Protein AF-0000000075974818 (afdb_homodimer)

Structure (mmCIF, N/CA/C/O backbone):
data_AF-0000000075974818-model_v1
#
loop_
_entity.id
_entity.type
_entity.pdbx_description
1 polymer 'ZAD domain-containing protein'
#
loop_
_atom_site.group_PDB
_atom_site.id
_atom_site.type_symbol
_atom_site.label_atom_id
_atom_site.label_alt_id
_atom_site.label_comp_id
_atom_site.label_asym_id
_atom_site.label_entity_id
_atom_site.label_seq_id
_atom_site.pdbx_PDB_ins_code
_atom_site.Cartn_x
_atom_site.Cartn_y
_atom_site.Cartn_z
_atom_site.occupancy
_atom_site.B_iso_or_equiv
_atom_site.auth_seq_id
_atom_site.auth_comp_id
_atom_site.auth_asym_id
_atom_site.auth_atom_id
_atom_site.pdbx_PDB_model_num
ATOM 1 N N . MET A 1 1 ? -12.438 36.062 12.742 1 21.72 1 MET A N 1
ATOM 2 C CA . MET A 1 1 ? -12.242 35.188 11.594 1 21.72 1 MET A CA 1
ATOM 3 C C . MET A 1 1 ? -11.234 34.094 11.914 1 21.72 1 MET A C 1
ATOM 5 O O . MET A 1 1 ? -10.094 34.375 12.281 1 21.72 1 MET A O 1
ATOM 9 N N . GLU A 1 2 ? -11.367 33.188 12.875 1 28.12 2 GLU A N 1
ATOM 10 C CA . GLU A 1 2 ? -10.367 32.219 13.328 1 28.12 2 GLU A CA 1
ATOM 11 C C . GLU A 1 2 ? -9.586 31.641 12.156 1 28.12 2 GLU A C 1
ATOM 13 O O . GLU A 1 2 ? -10.133 31.438 11.07 1 28.12 2 GLU A O 1
ATOM 18 N N . PHE A 1 3 ? -8.344 32.188 11.867 1 30.48 3 PHE A N 1
ATOM 19 C CA . PHE A 1 3 ? -7.477 31.719 10.797 1 30.48 3 PHE A CA 1
ATOM 20 C C . PHE A 1 3 ? -7.844 30.297 10.398 1 30.48 3 PHE A C 1
ATOM 22 O O . PHE A 1 3 ? -7.77 29.375 11.219 1 30.48 3 PHE A O 1
ATOM 29 N N . GLN A 1 4 ? -8.898 30.047 9.875 1 38.28 4 GLN A N 1
ATOM 30 C CA . GLN A 1 4 ? -9.203 28.734 9.312 1 38.28 4 GLN A CA 1
ATOM 31 C C . GLN A 1 4 ? -7.949 28.094 8.711 1 38.28 4 GLN A C 1
ATOM 33 O O . GLN A 1 4 ? -7.504 28.484 7.625 1 38.28 4 GLN A O 1
ATOM 38 N N . CYS A 1 5 ? -6.754 28.078 9.359 1 43.5 5 CYS A N 1
ATOM 39 C CA . CYS A 1 5 ? -5.34 27.766 9.164 1 43.5 5 CYS A CA 1
ATOM 40 C C . CYS A 1 5 ? -5.148 26.703 8.086 1 43.5 5 CYS A C 1
ATOM 42 O O . CYS A 1 5 ? -5.93 25.75 8 1 43.5 5 CYS A O 1
ATOM 44 N N . ALA A 1 6 ? -4.695 27.031 6.961 1 52.94 6 ALA A N 1
ATOM 45 C CA . ALA A 1 6 ? -4.469 26.25 5.742 1 52.94 6 ALA A CA 1
ATOM 46 C C . ALA A 1 6 ? -4.059 24.828 6.07 1 52.94 6 ALA A C 1
ATOM 48 O O . ALA A 1 6 ? -2.963 24.594 6.59 1 52.94 6 ALA A O 1
ATOM 49 N N . VAL A 1 7 ? -4.938 23.891 6.598 1 74.81 7 VAL A N 1
ATOM 50 C CA . VAL A 1 7 ? -4.77 22.516 7.074 1 74.81 7 VAL A CA 1
ATOM 51 C C . VAL A 1 7 ? -3.996 21.703 6.039 1 74.81 7 VAL A C 1
ATOM 53 O O . VAL A 1 7 ? -4.086 21.969 4.836 1 74.81 7 VAL A O 1
ATOM 56 N N . MET A 1 8 ? -2.865 21.453 6.43 1 89.69 8 MET A N 1
ATOM 57 C CA . MET A 1 8 ? -2.033 20.594 5.586 1 89.69 8 MET A CA 1
ATOM 58 C C . MET A 1 8 ? -2.488 19.141 5.664 1 89.69 8 MET A C 1
ATOM 60 O O . MET A 1 8 ? -3.117 18.734 6.645 1 89.69 8 MET A O 1
ATOM 64 N N . CYS A 1 9 ? -2.213 18.578 4.68 1 94.88 9 CYS A N 1
ATOM 65 C CA . CYS A 1 9 ? -2.531 17.156 4.594 1 94.88 9 CYS A CA 1
ATOM 66 C C . CYS A 1 9 ? -1.642 16.344 5.523 1 94.88 9 CYS A C 1
ATOM 68 O O . CYS A 1 9 ? -0.424 16.531 5.547 1 94.88 9 CYS A O 1
ATOM 70 N N . ARG A 1 10 ? -2.186 15.438 6.207 1 94.88 10 ARG A N 1
ATOM 71 C CA . ARG A 1 10 ? -1.479 14.555 7.137 1 94.88 10 ARG A CA 1
ATOM 72 C C . ARG A 1 10 ? -0.373 13.781 6.426 1 94.88 10 ARG A C 1
ATOM 74 O O . ARG A 1 10 ? 0.652 13.461 7.027 1 94.88 10 ARG A O 1
ATOM 81 N N . LEU A 1 11 ? -0.55 13.539 5.176 1 97.06 11 LEU A N 1
ATOM 82 C CA . LEU A 1 11 ? 0.318 12.586 4.496 1 97.06 11 LEU A CA 1
ATOM 83 C C . LEU A 1 11 ? 1.322 13.305 3.602 1 97.06 11 LEU A C 1
ATOM 85 O O . LEU A 1 11 ? 2.457 12.852 3.443 1 97.06 11 LEU A O 1
ATOM 89 N N . CYS A 1 12 ? 0.87 14.375 2.982 1 95.81 12 CYS A N 1
ATOM 90 C CA . CYS A 1 12 ? 1.766 14.992 2.01 1 95.81 12 CYS A CA 1
ATOM 91 C C . CYS A 1 12 ? 2.152 16.406 2.443 1 95.81 12 CYS A C 1
ATOM 93 O O . CYS A 1 12 ? 3.004 17.031 1.818 1 95.81 12 CYS A O 1
ATOM 95 N N . LEU A 1 13 ? 1.474 16.922 3.395 1 92.38 13 LEU A N 1
ATOM 96 C CA . LEU A 1 13 ? 1.749 18.219 3.971 1 92.38 13 LEU A CA 1
ATOM 97 C C . LEU A 1 13 ? 1.481 19.328 2.957 1 92.38 13 LEU A C 1
ATOM 99 O O . LEU A 1 13 ? 1.979 20.453 3.107 1 92.38 13 LEU A O 1
ATOM 103 N N . SER A 1 14 ? 0.747 19.031 1.934 1 91.38 14 SER A N 1
ATOM 104 C CA . SER A 1 14 ? 0.391 20.062 0.959 1 91.38 14 SER A CA 1
ATOM 105 C C . SER A 1 14 ? -0.881 20.797 1.368 1 91.38 14 SER A C 1
ATOM 107 O O . SER A 1 14 ? -1.695 20.266 2.125 1 91.38 14 SER A O 1
ATOM 109 N N . LYS A 1 15 ? -0.847 22 0.848 1 86.56 15 LYS A N 1
ATOM 110 C CA . LYS A 1 15 ? -2.076 22.766 0.989 1 86.56 15 LYS A CA 1
ATOM 111 C C . LYS A 1 15 ? -3.029 22.5 -0.174 1 86.56 15 LYS A C 1
ATOM 113 O O . 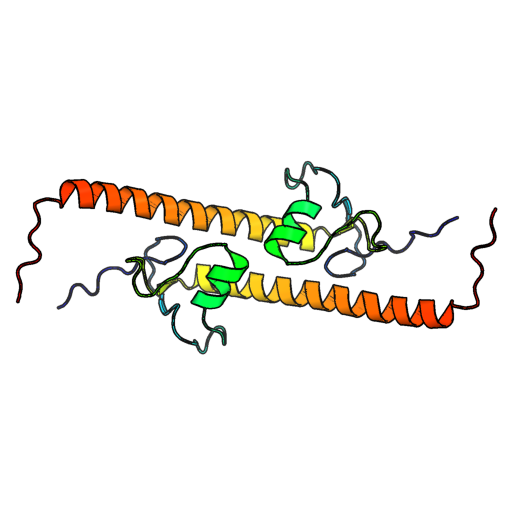LYS A 1 15 ? -2.598 22.391 -1.323 1 86.56 15 LYS A O 1
ATOM 118 N N . ASN A 1 16 ? -4.258 22.156 0.258 1 81.06 16 ASN A N 1
ATOM 119 C CA . ASN A 1 16 ? -5.246 21.844 -0.77 1 81.06 16 ASN A CA 1
ATOM 120 C C . ASN A 1 16 ? -6.598 22.469 -0.462 1 81.06 16 ASN A C 1
ATOM 122 O O . ASN A 1 16 ? -6.785 23.047 0.609 1 81.06 16 ASN A O 1
ATOM 126 N N . ASP A 1 17 ? -7.359 22.438 -1.45 1 77 17 ASP A N 1
ATOM 127 C CA . ASP A 1 17 ? -8.664 23.078 -1.313 1 77 17 ASP A CA 1
ATOM 128 C C . ASP A 1 17 ? -9.68 22.109 -0.699 1 77 17 ASP A C 1
ATOM 130 O O . ASP A 1 17 ? -10.695 22.547 -0.145 1 77 17 ASP A O 1
ATOM 134 N N . CYS A 1 18 ? -9.5 20.859 -0.899 1 84.94 18 CYS A N 1
ATOM 135 C CA . CYS A 1 18 ? -10.461 19.875 -0.415 1 84.94 18 CYS A CA 1
ATOM 136 C C . CYS A 1 18 ? -9.797 18.906 0.556 1 84.94 18 CYS A C 1
ATOM 138 O O . CYS A 1 18 ? -8.805 18.266 0.218 1 84.94 18 CYS A O 1
ATOM 140 N N . PHE A 1 19 ? -10.375 18.906 1.812 1 89.94 19 PHE A N 1
ATOM 141 C CA . PHE A 1 19 ? -9.836 18.047 2.854 1 89.94 19 PHE A CA 1
ATOM 142 C C . PHE A 1 19 ? -10.922 17.156 3.438 1 89.94 19 PHE A C 1
ATOM 144 O O . PHE A 1 19 ? -12.109 17.484 3.359 1 89.94 19 PHE A O 1
ATOM 151 N N . PHE A 1 20 ? -10.422 16.047 4.008 1 93 20 PHE A N 1
ATOM 152 C CA . PHE A 1 20 ? -11.289 15.102 4.711 1 93 20 PHE A CA 1
ATOM 153 C C . PHE A 1 20 ? -10.711 14.758 6.078 1 93 20 PHE A C 1
ATOM 155 O O . PHE A 1 20 ? -9.492 14.594 6.219 1 93 20 PHE A O 1
ATOM 162 N N . SER A 1 21 ? -11.578 14.664 7.051 1 94.38 21 SER A N 1
ATOM 163 C CA . SER A 1 21 ? -11.109 14.219 8.359 1 94.38 21 SER A CA 1
ATOM 164 C C . SER A 1 21 ? -10.578 12.789 8.297 1 94.38 21 SER A C 1
ATOM 166 O O . SER A 1 21 ? -11.18 11.93 7.656 1 94.38 21 SER A O 1
ATOM 168 N N . ILE A 1 22 ? -9.5 12.547 8.953 1 96.12 22 ILE A N 1
ATOM 169 C CA . ILE A 1 22 ? -8.938 11.203 8.922 1 96.12 22 ILE A CA 1
ATOM 170 C C . ILE A 1 22 ? -9.539 10.367 10.055 1 96.12 22 ILE A C 1
ATOM 172 O O . ILE A 1 22 ? -9.344 9.148 10.102 1 96.12 22 ILE A O 1
ATOM 176 N N . PHE A 1 23 ? -10.367 11.008 10.992 1 96.44 23 PHE A N 1
ATOM 177 C CA . PHE A 1 23 ? -10.859 10.297 12.164 1 96.44 23 PHE A CA 1
ATOM 178 C C . PHE A 1 23 ? -12.344 9.984 12.016 1 96.44 23 PHE A C 1
ATOM 180 O O . PHE A 1 23 ? -12.969 9.445 12.93 1 96.44 23 PHE A O 1
ATOM 187 N N . LEU A 1 24 ? -12.852 10.344 10.805 1 95.31 24 LEU A N 1
ATOM 188 C CA . LEU A 1 24 ? -14.258 10.086 10.547 1 95.31 24 LEU A CA 1
ATOM 189 C C . LEU A 1 24 ? -14.438 9.305 9.242 1 95.31 24 LEU A C 1
ATOM 191 O O . LEU A 1 24 ? -13.594 9.391 8.344 1 95.31 24 LEU A O 1
ATOM 195 N N . VAL A 1 25 ? -15.617 8.5 9.211 1 94.25 25 VAL A N 1
ATOM 196 C CA . VAL A 1 25 ? -16 7.848 7.961 1 94.25 25 VAL A CA 1
ATOM 197 C C . VAL A 1 25 ? -16.516 8.891 6.973 1 94.25 25 VAL A C 1
ATOM 199 O O . VAL A 1 25 ? -17.297 9.766 7.344 1 94.25 25 VAL A O 1
ATOM 202 N N . ASN A 1 26 ? -15.969 8.836 5.766 1 88 26 ASN A N 1
ATOM 203 C CA . ASN A 1 26 ? -16.453 9.711 4.699 1 88 26 ASN A CA 1
ATOM 204 C C . ASN A 1 26 ? -17.188 8.922 3.619 1 88 26 ASN A C 1
ATOM 206 O O . ASN A 1 26 ? -16.875 7.762 3.363 1 88 26 ASN A O 1
ATOM 210 N N . LYS A 1 27 ? -18.234 9.633 3.182 1 88.81 27 LYS A N 1
ATOM 211 C CA . LYS A 1 27 ? -19.062 9.023 2.145 1 88.81 27 LYS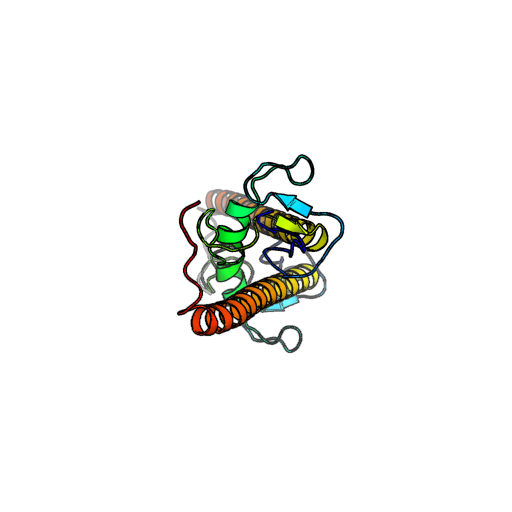 A CA 1
ATOM 212 C C . LYS A 1 27 ? -18.234 8.664 0.917 1 88.81 27 LYS A C 1
ATOM 214 O O . LYS A 1 27 ? -18.578 7.734 0.18 1 88.81 27 LYS A O 1
ATOM 219 N N . LYS A 1 28 ? -17.078 9.289 0.762 1 89.5 28 LYS A N 1
ATOM 220 C CA . LYS A 1 28 ? -16.234 9.102 -0.421 1 89.5 28 LYS A CA 1
ATOM 221 C C . LYS A 1 28 ? -15.531 7.75 -0.388 1 89.5 28 LYS A C 1
ATOM 223 O O . LYS A 1 28 ? -15.422 7.078 -1.414 1 89.5 28 LYS A O 1
ATOM 228 N N . CYS A 1 29 ? -15.031 7.25 0.795 1 93.69 29 CYS A N 1
ATOM 229 C CA . CYS A 1 29 ? -14.195 6.059 0.832 1 93.69 29 CYS A CA 1
ATOM 230 C C . CYS A 1 29 ? -14.859 4.949 1.64 1 93.69 29 CYS A C 1
ATOM 232 O O . CYS A 1 29 ? -14.555 3.77 1.449 1 93.69 29 CYS A O 1
ATOM 234 N N . GLY A 1 30 ? -15.742 5.281 2.557 1 96.31 30 GLY A N 1
ATOM 235 C CA . GLY A 1 30 ? -16.5 4.266 3.27 1 96.31 30 GLY A CA 1
ATOM 236 C C . GLY A 1 30 ? -15.734 3.646 4.422 1 96.31 30 GLY A C 1
ATOM 237 O O . GLY A 1 30 ? -16.062 2.545 4.871 1 96.31 30 GLY A O 1
ATOM 238 N N . TYR A 1 31 ? -14.586 4.227 4.789 1 97.5 31 TYR A N 1
ATOM 239 C CA . TYR A 1 31 ? -13.797 3.734 5.91 1 97.5 31 TYR A CA 1
ATOM 240 C C . TYR A 1 31 ? -13.141 4.887 6.664 1 97.5 31 TYR A C 1
ATOM 242 O O . TYR A 1 31 ? -13.266 6.047 6.266 1 97.5 31 TYR A O 1
ATOM 250 N N . ILE A 1 32 ? -12.57 4.688 7.844 1 97.62 32 ILE A N 1
ATOM 251 C CA . ILE A 1 32 ? -11.828 5.66 8.633 1 97.62 32 ILE A CA 1
ATOM 252 C C . ILE A 1 32 ? -10.375 5.695 8.172 1 97.62 32 ILE A C 1
ATOM 254 O O . ILE A 1 32 ? -9.609 4.762 8.43 1 97.62 32 ILE A O 1
ATOM 258 N N . PRO A 1 33 ? -9.953 6.738 7.562 1 97.62 33 PRO A N 1
ATOM 259 C CA . PRO A 1 33 ? -8.617 6.801 6.973 1 97.62 33 PRO A CA 1
ATOM 260 C C . PRO A 1 33 ? -7.508 6.57 7.996 1 97.62 33 PRO A C 1
ATOM 262 O O . PRO A 1 33 ? -6.492 5.945 7.684 1 97.62 33 PRO A O 1
ATOM 265 N N . ALA A 1 34 ? -7.691 7.02 9.258 1 97.62 34 ALA A N 1
ATOM 266 C CA . ALA A 1 34 ? -6.652 6.895 10.273 1 97.62 34 ALA A CA 1
ATOM 267 C C . ALA A 1 34 ? -6.246 5.434 10.469 1 97.62 34 ALA A C 1
ATOM 269 O O . ALA A 1 34 ? -5.062 5.129 10.617 1 97.62 34 ALA A O 1
ATOM 270 N N . ILE A 1 35 ? -7.199 4.555 10.398 1 97 35 ILE A N 1
ATOM 271 C CA . ILE A 1 35 ? -6.945 3.129 10.578 1 97 35 ILE A CA 1
ATOM 272 C C . ILE A 1 35 ? -6.129 2.598 9.406 1 97 35 ILE A C 1
ATOM 274 O O . ILE A 1 35 ? -5.137 1.893 9.602 1 97 35 ILE A O 1
ATOM 278 N N . VAL A 1 36 ? -6.492 3.012 8.18 1 97.38 36 VAL A N 1
ATOM 279 C CA . VAL A 1 36 ? -5.867 2.512 6.961 1 97.38 36 VAL A CA 1
ATOM 280 C C . VAL A 1 36 ? -4.461 3.096 6.828 1 97.38 36 VAL A C 1
ATOM 282 O O . VAL A 1 36 ? -3.533 2.404 6.398 1 97.38 36 VAL A O 1
ATOM 285 N N . ILE A 1 37 ? -4.27 4.281 7.215 1 98.31 37 ILE A N 1
ATOM 286 C CA . ILE A 1 37 ? -2.957 4.922 7.188 1 98.31 37 ILE A CA 1
ATOM 287 C C . ILE A 1 37 ? -1.986 4.152 8.078 1 98.31 37 ILE A C 1
ATOM 289 O O . ILE A 1 37 ? -0.874 3.824 7.656 1 98.31 37 ILE A O 1
ATOM 293 N N . SER A 1 38 ? -2.463 3.854 9.281 1 96.81 38 SER A N 1
ATOM 294 C CA . SER A 1 38 ? -1.611 3.143 10.227 1 96.81 38 SER A CA 1
ATOM 295 C C . SER A 1 38 ? -1.295 1.733 9.734 1 96.81 38 SER A C 1
ATOM 297 O O . SER A 1 38 ? -0.17 1.254 9.898 1 96.81 38 SER A O 1
ATOM 299 N N . GLU A 1 39 ? -2.189 1.085 9.117 1 95.38 39 GLU A N 1
ATOM 300 C CA . GLU A 1 39 ? -2.035 -0.298 8.672 1 95.38 39 GLU A CA 1
ATOM 301 C C . GLU A 1 39 ? -1.171 -0.384 7.422 1 95.38 39 GLU A C 1
ATOM 303 O O . GLU A 1 39 ? -0.336 -1.283 7.297 1 95.38 39 GLU A O 1
ATOM 308 N N . LEU A 1 40 ? -1.349 0.555 6.527 1 96.88 40 LEU A N 1
ATOM 309 C CA . LEU A 1 40 ? -0.746 0.402 5.211 1 96.88 40 LEU A CA 1
ATOM 310 C C . LEU A 1 40 ? 0.546 1.206 5.105 1 96.88 40 LEU A C 1
ATOM 312 O O . LEU A 1 40 ? 1.48 0.801 4.41 1 96.88 40 LEU A O 1
ATOM 316 N N . LEU A 1 41 ? 0.627 2.35 5.781 1 97.25 41 LEU A N 1
ATOM 317 C CA . LEU A 1 41 ? 1.735 3.26 5.512 1 97.25 41 LEU A CA 1
ATOM 318 C C . LEU A 1 41 ? 2.719 3.279 6.676 1 97.25 41 LEU A C 1
ATOM 320 O O . LEU A 1 41 ? 3.73 3.982 6.629 1 97.25 41 LEU A O 1
ATOM 324 N N . ALA A 1 42 ? 2.416 2.555 7.746 1 93.38 42 ALA A N 1
ATOM 325 C CA . ALA A 1 42 ? 3.264 2.533 8.938 1 93.38 42 ALA A CA 1
ATOM 326 C C . ALA A 1 42 ? 3.438 3.938 9.508 1 93.38 42 ALA A C 1
ATOM 328 O O . ALA A 1 42 ? 4.508 4.273 10.023 1 93.38 42 ALA A O 1
ATOM 329 N N . VAL A 1 43 ? 2.486 4.785 9.273 1 95.44 43 VAL A N 1
ATOM 330 C CA . VAL A 1 43 ? 2.426 6.105 9.891 1 95.44 43 VAL A CA 1
ATOM 331 C C . VAL A 1 43 ? 1.535 6.059 11.125 1 95.44 43 VAL A C 1
ATOM 333 O O . VAL A 1 43 ? 0.368 5.664 11.047 1 95.44 43 VAL A O 1
ATOM 336 N N . GLN A 1 44 ? 2.143 6.422 12.188 1 93.25 44 GLN A N 1
ATOM 337 C CA . GLN A 1 44 ? 1.354 6.438 13.414 1 93.25 44 GLN A CA 1
ATOM 338 C C . GLN A 1 44 ? 0.436 7.656 13.469 1 93.25 44 GLN A C 1
ATOM 340 O O . GLN A 1 44 ? 0.873 8.781 13.211 1 93.25 44 GLN A O 1
ATOM 345 N N . VAL A 1 45 ? -0.829 7.348 13.766 1 95.12 45 VAL A N 1
ATOM 346 C CA . VAL A 1 45 ? -1.812 8.422 13.789 1 95.12 45 VAL A CA 1
ATOM 347 C C . VAL A 1 45 ? -2.529 8.438 15.133 1 95.12 45 VAL A C 1
ATOM 349 O O . VAL A 1 45 ? -2.951 7.391 15.633 1 95.12 45 VAL A O 1
ATOM 352 N N . SER A 1 46 ? -2.5 9.57 15.727 1 94.12 46 SER A N 1
ATOM 353 C CA . SER A 1 46 ? -3.24 9.812 16.953 1 94.12 46 SER A CA 1
ATOM 354 C C . SER A 1 46 ? -3.875 11.195 16.953 1 94.12 46 SER A C 1
ATOM 356 O O . SER A 1 46 ? -3.307 12.148 16.406 1 94.12 46 SER A O 1
ATOM 358 N N . GLU A 1 47 ? -5.023 11.266 17.641 1 92.19 47 GLU A N 1
ATOM 359 C CA . GLU A 1 47 ? -5.707 12.555 17.734 1 92.19 47 GLU A CA 1
ATOM 360 C C . GLU A 1 47 ? -4.906 13.547 18.562 1 92.19 47 GLU A C 1
ATOM 362 O O . GLU A 1 47 ? -5.098 14.758 18.438 1 92.19 47 GLU A O 1
ATOM 367 N N . THR A 1 48 ? -3.967 13.055 19.312 1 91.31 48 THR A N 1
ATOM 368 C CA . THR A 1 48 ? -3.264 13.914 20.266 1 91.31 48 THR A CA 1
ATOM 369 C C . THR A 1 48 ? -1.8 14.078 19.875 1 91.31 48 THR A C 1
ATOM 371 O O . THR A 1 48 ? -0.985 14.547 20.656 1 91.31 48 THR A O 1
ATOM 374 N N . ASP A 1 49 ? -1.444 13.781 18.672 1 89.12 49 ASP A N 1
ATOM 375 C CA . ASP A 1 49 ? -0.037 13.773 18.281 1 89.12 49 ASP A CA 1
ATOM 376 C C . ASP A 1 49 ? 0.401 15.133 17.75 1 89.12 49 ASP A C 1
ATOM 378 O O . ASP A 1 49 ? 1.59 15.367 17.516 1 89.12 49 ASP A O 1
ATOM 382 N N . GLY A 1 50 ? -0.51 16.031 17.438 1 87.31 50 GLY A N 1
ATOM 383 C CA . GLY A 1 50 ? -0.161 17.359 16.984 1 87.31 50 GLY A CA 1
ATOM 384 C C . GLY A 1 50 ? -0.021 17.469 15.477 1 87.31 50 GLY A C 1
ATOM 385 O O . GLY A 1 50 ? 0.461 18.484 14.969 1 87.31 50 GLY A O 1
ATOM 386 N N . TYR A 1 51 ? -0.383 16.406 14.773 1 90.56 51 TYR A N 1
ATOM 387 C CA . TYR A 1 51 ? -0.331 16.406 13.32 1 90.56 51 TYR A CA 1
ATOM 388 C C . TYR A 1 51 ? -1.695 16.734 12.727 1 90.56 51 TYR A C 1
ATOM 390 O O . TYR A 1 51 ? -2.709 16.703 13.43 1 90.56 51 TYR A O 1
ATOM 398 N N . PRO A 1 52 ? -1.695 17.047 11.523 1 91.31 52 PRO A N 1
ATOM 399 C CA . PRO A 1 52 ? -2.979 17.391 10.906 1 91.31 52 PRO A CA 1
ATOM 400 C C . PRO A 1 52 ? -4.008 16.281 11.023 1 91.31 52 PRO A C 1
ATOM 402 O O . PRO A 1 52 ? -3.654 15.094 10.945 1 91.31 52 PRO A O 1
ATOM 405 N N . HIS A 1 53 ? -5.219 16.688 11.133 1 94.44 53 HIS A N 1
ATOM 406 C CA . HIS A 1 53 ? -6.316 15.727 11.273 1 94.44 53 HIS A CA 1
ATOM 407 C C . HIS A 1 53 ? -7.07 15.562 9.961 1 94.44 53 HIS A C 1
ATOM 409 O O . HIS A 1 53 ? -8.203 15.078 9.953 1 94.44 53 HIS A O 1
ATOM 415 N N . VAL A 1 54 ? -6.375 16.047 8.875 1 93.44 54 VAL A N 1
ATOM 416 C CA . VAL A 1 54 ? -7.07 16.031 7.59 1 93.44 54 VAL A CA 1
ATOM 417 C C . VAL A 1 54 ? -6.156 15.453 6.516 1 93.44 54 VAL A C 1
ATOM 419 O O . VAL A 1 54 ? -4.934 15.406 6.688 1 93.44 54 VAL A O 1
ATOM 422 N N . ILE A 1 55 ? -6.797 14.891 5.469 1 95.06 55 ILE A N 1
ATOM 423 C CA . ILE A 1 55 ? -6.121 14.328 4.305 1 95.06 55 ILE A CA 1
ATOM 424 C C . ILE A 1 55 ? -6.672 14.961 3.031 1 95.06 55 ILE A C 1
ATOM 426 O O . ILE A 1 55 ? -7.875 15.203 2.92 1 95.06 55 ILE A O 1
ATOM 430 N N . CYS A 1 56 ? -5.809 15.273 2.113 1 93.69 56 CYS A N 1
ATOM 431 C CA . CYS A 1 56 ? -6.246 15.875 0.858 1 93.69 56 CYS A CA 1
ATOM 432 C C . CYS A 1 56 ? -6.848 14.828 -0.066 1 93.69 56 CYS A C 1
ATOM 434 O O . CYS A 1 56 ? -6.676 13.625 0.152 1 93.69 56 CYS A O 1
ATOM 436 N N . LEU A 1 57 ? -7.559 15.273 -1.055 1 93.69 57 LEU A N 1
ATOM 437 C CA . LEU A 1 57 ? -8.266 14.375 -1.96 1 93.69 57 LEU A CA 1
ATOM 438 C C . LEU A 1 57 ? -7.285 13.477 -2.707 1 93.69 57 LEU A C 1
ATOM 440 O O . LEU A 1 57 ? -7.484 12.258 -2.783 1 93.69 57 LEU A O 1
ATOM 444 N N . PRO A 1 58 ? -6.156 13.961 -3.168 1 95.94 58 PRO A N 1
ATOM 445 C CA . PRO A 1 58 ? -5.219 13.086 -3.873 1 95.94 58 PRO A CA 1
ATOM 446 C C . PRO A 1 58 ? -4.664 11.977 -2.98 1 95.94 58 PRO A C 1
ATOM 448 O O . PRO A 1 58 ? -4.547 10.828 -3.414 1 95.94 58 PRO A O 1
ATOM 451 N N . CYS A 1 59 ? -4.387 12.289 -1.776 1 96.62 59 CYS A N 1
ATOM 452 C CA . CYS A 1 59 ? -3.861 11.281 -0.862 1 96.62 59 CYS A CA 1
ATOM 453 C C . CYS A 1 59 ? -4.945 10.281 -0.474 1 96.62 59 CYS A C 1
ATOM 455 O O . CYS A 1 59 ? -4.664 9.094 -0.309 1 96.62 59 CYS A O 1
ATOM 457 N N . LEU A 1 60 ? -6.148 10.789 -0.341 1 96.62 60 LEU A N 1
ATOM 458 C CA . LEU A 1 60 ? -7.254 9.891 -0.028 1 96.62 60 LEU A CA 1
ATOM 459 C C . LEU A 1 60 ? -7.48 8.891 -1.159 1 96.62 60 LEU A C 1
ATOM 461 O O . LEU A 1 60 ? -7.703 7.707 -0.911 1 96.62 60 LEU A O 1
ATOM 465 N N . ASP A 1 61 ? -7.371 9.367 -2.322 1 96.81 61 ASP A N 1
ATOM 466 C CA . ASP A 1 61 ? -7.559 8.5 -3.48 1 96.81 61 ASP A CA 1
ATOM 467 C C . ASP A 1 61 ? -6.473 7.43 -3.545 1 96.81 61 ASP A C 1
ATOM 469 O O . ASP A 1 61 ? -6.762 6.266 -3.818 1 96.81 61 ASP A O 1
ATOM 473 N N . LYS A 1 62 ? -5.285 7.848 -3.287 1 97.81 62 LYS A N 1
ATOM 474 C CA . LYS A 1 62 ? -4.18 6.895 -3.289 1 97.81 62 LYS A CA 1
ATOM 475 C C . LYS A 1 62 ? -4.352 5.848 -2.193 1 97.81 62 LYS A C 1
ATOM 477 O O . LYS A 1 62 ? -4.16 4.652 -2.43 1 97.81 62 LYS A O 1
ATOM 482 N N . LEU A 1 63 ? -4.766 6.305 -1.088 1 98.12 63 LEU A N 1
ATOM 483 C CA . LEU A 1 63 ? -4.984 5.414 0.047 1 98.12 63 LEU A CA 1
ATOM 484 C C . LEU A 1 63 ? -6.07 4.391 -0.267 1 98.12 63 LEU A C 1
ATOM 486 O O . LEU A 1 63 ? -5.906 3.201 0.008 1 98.12 63 LEU A O 1
ATOM 490 N N . THR A 1 64 ? -7.129 4.895 -0.895 1 97.75 64 THR A N 1
ATOM 491 C CA . THR A 1 64 ? -8.25 4.027 -1.238 1 97.75 64 THR A CA 1
ATOM 492 C C . THR A 1 64 ? -7.84 3.002 -2.291 1 97.75 64 THR A C 1
ATOM 494 O O . THR A 1 64 ? -8.211 1.83 -2.205 1 97.75 64 THR A O 1
ATOM 497 N N . ASP A 1 65 ? -7.035 3.441 -3.215 1 98.12 65 ASP A N 1
ATOM 498 C CA . ASP A 1 65 ? -6.539 2.549 -4.258 1 98.12 65 ASP A CA 1
ATOM 499 C C . ASP A 1 65 ? -5.672 1.44 -3.664 1 98.12 65 ASP A C 1
ATOM 501 O O . ASP A 1 65 ? -5.812 0.271 -4.031 1 98.12 65 ASP A O 1
ATOM 505 N N . TYR A 1 66 ? -4.871 1.769 -2.773 1 97.88 66 TYR A N 1
ATOM 506 C CA . TYR A 1 66 ? -3.951 0.804 -2.178 1 97.88 66 TYR A CA 1
ATOM 507 C C . TYR A 1 66 ? -4.699 -0.185 -1.291 1 97.88 66 TYR A C 1
ATOM 509 O O . TYR A 1 66 ? -4.418 -1.386 -1.316 1 97.88 66 TYR A O 1
ATOM 517 N N . LYS A 1 67 ? -5.625 0.339 -0.587 1 97.94 67 LYS A N 1
ATOM 518 C CA . LYS A 1 67 ? -6.469 -0.548 0.206 1 97.94 67 LYS A CA 1
ATOM 519 C C . LYS A 1 67 ? -7.168 -1.577 -0.678 1 97.94 67 LYS A C 1
ATOM 521 O O . LYS A 1 67 ? -7.18 -2.77 -0.363 1 97.94 67 LYS A O 1
ATOM 526 N N . SER A 1 68 ? -7.711 -1.11 -1.717 1 97.81 68 SER A N 1
ATOM 527 C CA . SER A 1 68 ? -8.422 -1.975 -2.654 1 97.81 68 SER A CA 1
ATOM 528 C C . SER A 1 68 ? -7.48 -3.004 -3.277 1 97.81 68 SER A C 1
ATOM 530 O O . SER A 1 68 ? -7.832 -4.18 -3.395 1 97.81 68 SER A O 1
ATOM 532 N N . PHE A 1 69 ? -6.352 -2.559 -3.637 1 98.25 69 PHE A N 1
ATOM 533 C CA . PHE A 1 69 ? -5.367 -3.447 -4.238 1 98.25 69 PHE A CA 1
ATOM 534 C C . PHE A 1 69 ? -4.965 -4.551 -3.268 1 98.25 69 PHE A C 1
ATOM 536 O O . PHE A 1 69 ? -4.91 -5.723 -3.643 1 98.25 69 PHE A O 1
ATOM 543 N N . LYS A 1 70 ? -4.699 -4.203 -2.092 1 98 70 LYS A N 1
ATOM 544 C CA . LYS A 1 70 ? -4.367 -5.188 -1.067 1 98 70 LYS A CA 1
ATOM 545 C C . LYS A 1 70 ? -5.477 -6.227 -0.925 1 98 70 LYS A C 1
ATOM 547 O O . LYS A 1 70 ? -5.207 -7.43 -0.904 1 98 70 LYS A O 1
ATOM 552 N N . GLU A 1 71 ? -6.672 -5.719 -0.869 1 97.56 71 GLU A N 1
ATOM 553 C CA . GLU A 1 71 ? -7.809 -6.617 -0.707 1 97.56 71 GLU A CA 1
ATOM 554 C C . GLU A 1 71 ? -7.941 -7.562 -1.897 1 97.56 71 GLU A C 1
ATOM 556 O O . GLU A 1 71 ? -8.258 -8.742 -1.729 1 97.56 71 GLU A O 1
ATOM 561 N N . GLN A 1 72 ? -7.66 -7.07 -3.078 1 97.69 72 GLN A N 1
ATOM 562 C CA . GLN A 1 72 ? -7.727 -7.883 -4.289 1 97.69 72 GLN A CA 1
ATOM 563 C C . GLN A 1 72 ? -6.656 -8.969 -4.281 1 97.69 72 GLN A C 1
ATOM 565 O O . GLN A 1 72 ? -6.91 -10.102 -4.691 1 97.69 72 GLN A O 1
ATOM 570 N N . CYS A 1 73 ? -5.5 -8.625 -3.844 1 97.88 73 CYS A N 1
ATOM 571 C CA . CYS A 1 73 ? -4.41 -9.594 -3.795 1 97.88 73 CYS A CA 1
ATOM 572 C C . CYS A 1 73 ? -4.703 -10.695 -2.785 1 97.88 73 CYS A C 1
ATOM 574 O O . CYS A 1 73 ? -4.453 -11.875 -3.053 1 97.88 73 CYS A O 1
ATOM 576 N N . LEU A 1 74 ? -5.27 -10.336 -1.624 1 97.25 74 LEU A N 1
ATOM 577 C CA . LEU A 1 74 ? -5.629 -11.312 -0.604 1 97.25 74 LEU A CA 1
ATOM 578 C C . LEU A 1 74 ? -6.734 -12.234 -1.104 1 97.25 74 LEU A C 1
ATOM 580 O O . LEU A 1 74 ? -6.707 -13.445 -0.839 1 97.25 74 LEU A O 1
ATOM 584 N N . ALA A 1 75 ? -7.594 -11.656 -1.842 1 96.81 75 ALA A N 1
ATOM 585 C CA . ALA A 1 75 ? -8.664 -12.453 -2.426 1 96.81 75 ALA A CA 1
ATOM 586 C C . ALA A 1 75 ? -8.117 -13.445 -3.453 1 96.81 75 ALA A C 1
ATOM 588 O O . ALA A 1 75 ? -8.539 -14.602 -3.496 1 96.81 75 ALA A O 1
ATOM 589 N N . ALA A 1 76 ? -7.203 -12.945 -4.293 1 94.94 76 ALA A N 1
ATOM 590 C CA . ALA A 1 76 ? -6.582 -13.812 -5.289 1 94.94 76 ALA A CA 1
ATOM 591 C C . ALA A 1 76 ? -5.863 -14.984 -4.629 1 94.94 76 ALA A C 1
ATOM 593 O O . ALA A 1 76 ? -5.988 -16.125 -5.074 1 94.94 76 ALA A O 1
ATOM 594 N N . ARG A 1 77 ? -5.16 -14.75 -3.586 1 93.56 77 ARG A N 1
ATOM 595 C CA . ARG A 1 77 ? -4.477 -15.797 -2.832 1 93.56 77 ARG A CA 1
ATOM 596 C C . ARG A 1 77 ? -5.473 -16.812 -2.279 1 93.56 77 ARG A C 1
ATOM 598 O O . ARG A 1 77 ? -5.238 -18.016 -2.35 1 93.56 77 ARG A O 1
ATOM 605 N N . SER A 1 78 ? -6.543 -16.297 -1.765 1 94.31 78 SER A N 1
ATOM 606 C CA . SER A 1 78 ? -7.578 -17.172 -1.225 1 94.31 78 SER A CA 1
ATOM 607 C C . SER A 1 78 ? -8.156 -18.078 -2.307 1 94.31 78 SER A C 1
ATOM 609 O O . SER A 1 78 ? -8.375 -19.266 -2.072 1 94.31 78 SER A O 1
ATOM 611 N N . ASN A 1 79 ? -8.414 -17.578 -3.473 1 91.31 79 ASN A N 1
ATOM 612 C CA . ASN A 1 79 ? -8.922 -18.344 -4.605 1 91.31 79 ASN A CA 1
ATOM 613 C C . ASN A 1 79 ? -7.93 -19.422 -5.043 1 91.31 79 ASN A C 1
ATOM 615 O O . ASN A 1 79 ? -8.328 -20.531 -5.371 1 91.31 79 ASN A O 1
ATOM 619 N N . PHE A 1 80 ? -6.738 -19.031 -5.008 1 89.31 80 PHE A N 1
ATOM 620 C CA . PHE A 1 80 ? -5.691 -19.984 -5.359 1 89.31 80 PHE A CA 1
ATOM 621 C C . PHE A 1 80 ? -5.68 -21.156 -4.379 1 89.31 80 PHE A C 1
ATOM 623 O O . PHE A 1 80 ? -5.625 -22.328 -4.793 1 89.31 80 PHE A O 1
ATOM 630 N N . ASP A 1 81 ? -5.762 -20.969 -3.139 1 89.25 81 ASP A N 1
ATOM 631 C CA . ASP A 1 81 ? -5.773 -21.984 -2.088 1 89.25 81 ASP A CA 1
ATOM 632 C C . ASP A 1 81 ? -6.977 -22.922 -2.232 1 89.25 81 ASP A C 1
ATOM 634 O O . ASP A 1 81 ? -6.859 -24.125 -2.041 1 89.25 81 ASP A O 1
ATOM 638 N N . LYS A 1 82 ? -7.984 -22.375 -2.592 1 88.81 82 LYS A N 1
ATOM 639 C CA . LYS A 1 82 ? -9.203 -23.172 -2.766 1 88.81 82 LYS A CA 1
ATOM 640 C C . LYS A 1 82 ? -9.07 -24.109 -3.951 1 88.81 82 LYS A C 1
ATOM 642 O O . LYS A 1 82 ? -9.5 -25.266 -3.877 1 88.81 82 LYS A O 1
ATOM 647 N N . SER A 1 83 ? -8.547 -23.594 -5.004 1 83.75 83 SER A N 1
ATOM 648 C CA . SER A 1 83 ? -8.391 -24.406 -6.207 1 83.75 83 SER A CA 1
ATOM 649 C C . SER A 1 83 ? -7.387 -25.531 -5.984 1 83.75 83 SER A C 1
ATOM 651 O O . SER A 1 83 ? -7.605 -26.672 -6.434 1 83.75 83 SER A O 1
ATOM 653 N N . PHE A 1 84 ? -6.371 -25.219 -5.277 1 76 84 PHE A N 1
ATOM 654 C CA . PHE A 1 84 ? -5.312 -26.188 -5.051 1 76 84 PHE A CA 1
ATOM 655 C C . PHE A 1 84 ? -5.73 -27.219 -3.998 1 76 84 PHE A C 1
ATOM 657 O O . PHE A 1 84 ? -5.43 -28.406 -4.121 1 76 84 PHE A O 1
ATOM 664 N N . ASN A 1 85 ? -6.293 -26.75 -3 1 73.12 85 ASN A N 1
ATOM 665 C CA . ASN A 1 85 ? -6.785 -27.656 -1.977 1 73.12 85 ASN A CA 1
ATOM 666 C C . ASN A 1 85 ? -7.883 -28.578 -2.52 1 73.12 85 ASN A C 1
ATOM 668 O O . ASN A 1 85 ? -7.996 -29.734 -2.105 1 73.12 85 ASN A O 1
ATOM 672 N N . SER A 1 86 ? -8.594 -28.047 -3.385 1 66.56 86 SER A N 1
ATOM 673 C CA . SER A 1 86 ? -9.609 -28.875 -4.02 1 66.56 86 SER A CA 1
ATOM 674 C C . SER A 1 86 ? -8.977 -29.938 -4.902 1 66.56 86 SER A C 1
ATOM 676 O O . SER A 1 86 ? -9.445 -31.078 -4.938 1 66.56 86 SER A O 1
ATOM 678 N N . SER A 1 87 ? -7.934 -29.516 -5.52 1 59.34 87 SER A N 1
ATOM 679 C CA . SER A 1 87 ? -7.242 -30.469 -6.383 1 59.34 87 SER A CA 1
ATOM 680 C C . SER A 1 87 ? -6.465 -31.484 -5.566 1 59.34 87 SER A C 1
ATOM 682 O O . SER A 1 87 ? -6.398 -32.656 -5.938 1 59.34 87 SER A O 1
ATOM 684 N N . SER A 1 88 ? -5.746 -30.969 -4.566 1 58.06 88 SER A N 1
ATOM 685 C CA . SER A 1 88 ? -5.027 -31.906 -3.713 1 58.06 88 SER A CA 1
ATOM 686 C C . SER A 1 88 ? -5.984 -32.906 -3.068 1 58.06 88 SER A C 1
ATOM 688 O O . SER A 1 88 ? -5.617 -34.062 -2.832 1 58.06 88 SER A O 1
ATOM 690 N N . LEU A 1 89 ? -7.133 -32.469 -2.66 1 51.72 89 LEU A N 1
ATOM 691 C CA . LEU A 1 89 ? -8.133 -33.438 -2.191 1 51.72 89 LEU A CA 1
ATOM 692 C C . LEU A 1 89 ? -8.5 -34.406 -3.293 1 51.72 89 LEU A C 1
ATOM 694 O O . LEU A 1 89 ? -8.773 -35.594 -3.02 1 51.72 89 LEU A O 1
ATOM 698 N N . LEU A 1 90 ? -8.422 -33.875 -4.434 1 46.72 90 LEU A N 1
ATOM 699 C CA . LEU A 1 90 ? -8.633 -34.844 -5.5 1 46.72 90 LEU A CA 1
ATOM 700 C C . LEU A 1 90 ? -7.379 -35.688 -5.719 1 46.72 90 LEU A C 1
ATOM 702 O O . LEU A 1 90 ? -7.473 -36.875 -6.086 1 46.72 90 LEU A O 1
ATOM 706 N N . GLN A 1 91 ? -6.145 -34.969 -5.598 1 44.84 91 GLN A N 1
ATOM 707 C CA . GLN A 1 91 ? -4.918 -35.719 -5.777 1 44.84 91 GLN A CA 1
ATOM 708 C C . GLN A 1 91 ? -4.555 -36.5 -4.512 1 44.84 91 GLN A C 1
ATOM 710 O O . GLN A 1 91 ? -3.455 -37.062 -4.406 1 44.84 91 GLN A O 1
ATOM 715 N N . GLY A 1 92 ? -4.984 -36.594 -3.455 1 42.69 92 GLY A N 1
ATOM 716 C CA . GLY A 1 92 ? -4.77 -37.688 -2.537 1 42.69 92 GLY A CA 1
ATOM 717 C C . GLY A 1 92 ? -4.387 -38.969 -3.234 1 42.69 92 GLY A C 1
ATOM 718 O O . GLY A 1 92 ? -3.57 -39.75 -2.725 1 42.69 92 GLY A O 1
ATOM 719 N N . THR A 1 93 ? -5.031 -39.562 -4.223 1 38.97 93 THR A N 1
ATOM 720 C CA . THR A 1 93 ? -4.578 -40.781 -4.863 1 38.97 93 THR A CA 1
ATOM 721 C C . THR A 1 93 ? -3.455 -40.5 -5.855 1 38.97 93 THR A C 1
ATOM 723 O O . THR A 1 93 ? -3.084 -41.375 -6.648 1 38.97 93 THR A O 1
ATOM 726 N N . VAL A 1 94 ? -3.074 -39.344 -6.395 1 43.03 94 VAL A N 1
ATOM 727 C CA . VAL A 1 94 ? -2.033 -39.281 -7.414 1 43.03 94 VAL A CA 1
ATOM 728 C C . VAL A 1 94 ? -0.66 -39.25 -6.75 1 43.03 94 VAL A C 1
ATOM 730 O O . VAL A 1 94 ? -0.376 -38.344 -5.945 1 43.03 94 VAL A O 1
ATOM 733 N N . ARG A 1 95 ? 0.081 -40.312 -6.438 1 40.28 95 ARG A N 1
ATOM 734 C CA . ARG A 1 95 ? 1.413 -40.844 -6.148 1 40.28 95 ARG A CA 1
ATOM 735 C C . ARG A 1 95 ? 2.479 -40.062 -6.934 1 40.28 95 ARG A C 1
ATOM 737 O O . ARG A 1 95 ? 2.49 -40.094 -8.164 1 40.28 95 ARG A O 1
ATOM 744 N N . VAL A 1 96 ? 3.102 -38.906 -6.785 1 38.5 96 VAL A N 1
ATOM 745 C CA . VAL A 1 96 ? 4.348 -38.5 -7.426 1 38.5 96 VAL A CA 1
ATOM 746 C C . VAL A 1 96 ? 5.344 -39.656 -7.414 1 38.5 96 VAL A C 1
ATOM 748 O O . VAL A 1 96 ? 5.789 -40.094 -6.352 1 38.5 96 VAL A O 1
ATOM 751 N N . LEU A 1 97 ? 5.281 -40.625 -8.242 1 31.95 97 LEU A N 1
ATOM 752 C CA . LEU A 1 97 ? 6.195 -41.719 -8.5 1 31.95 97 LEU A CA 1
ATOM 753 C C . LEU A 1 97 ? 7.633 -41.219 -8.609 1 31.95 97 LEU A C 1
ATOM 755 O O . LEU A 1 97 ? 7.891 -40.188 -9.211 1 31.95 97 LEU A O 1
ATOM 759 N N . PRO A 1 98 ? 8.586 -41.469 -7.637 1 38.06 98 PRO A N 1
ATOM 760 C CA . PRO A 1 98 ? 10.039 -41.312 -7.758 1 38.06 98 PRO A CA 1
ATOM 761 C C . PRO A 1 98 ? 10.539 -41.594 -9.172 1 38.06 98 PRO A C 1
ATOM 763 O O . PRO A 1 98 ? 10.148 -42.594 -9.781 1 38.06 98 PRO A O 1
ATOM 766 N N . ILE A 1 99 ? 10.828 -40.5 -10.031 1 29.94 99 ILE A N 1
ATOM 767 C CA . ILE A 1 99 ? 11.664 -41 -11.117 1 29.94 99 ILE A CA 1
ATOM 768 C C . ILE A 1 99 ? 12.945 -41.594 -10.539 1 29.94 99 ILE A C 1
ATOM 770 O O . ILE A 1 99 ? 13.562 -41.031 -9.641 1 29.94 99 ILE A O 1
ATOM 774 N N . MET B 1 1 ? 8.227 -33.156 -18.375 1 23.27 1 MET B N 1
ATOM 775 C CA . MET B 1 1 ? 8.047 -31.75 -18.719 1 23.27 1 MET B CA 1
ATOM 776 C C . MET B 1 1 ? 7.348 -31 -17.594 1 23.27 1 MET B C 1
ATOM 778 O O . MET B 1 1 ? 6.219 -31.328 -17.219 1 23.27 1 MET B O 1
ATOM 782 N N . GLU B 1 2 ? 7.891 -30.812 -16.328 1 30.48 2 GLU B N 1
ATOM 783 C CA . GLU B 1 2 ? 7.129 -30.391 -15.164 1 30.48 2 GLU B CA 1
ATOM 784 C C . GLU B 1 2 ? 6.438 -29.062 -15.391 1 30.48 2 GLU B C 1
ATOM 786 O O . GLU B 1 2 ? 7.078 -28.078 -15.797 1 30.48 2 GLU B O 1
ATOM 791 N N . PHE B 1 3 ? 5.461 -29.094 -16.188 1 33.47 3 PHE B N 1
ATOM 792 C CA . PHE B 1 3 ? 4.602 -28.031 -16.703 1 33.47 3 PHE B CA 1
ATOM 793 C C . PHE B 1 3 ? 4.535 -26.859 -15.734 1 33.47 3 PHE B C 1
ATOM 795 O O . PHE B 1 3 ? 4.125 -27.031 -14.586 1 33.47 3 PHE B O 1
ATOM 802 N N . GLN B 1 4 ? 5.383 -26.047 -15.43 1 43.59 4 GLN B N 1
ATOM 803 C CA . GLN B 1 4 ? 5.09 -24.719 -14.891 1 43.59 4 GLN B CA 1
ATOM 804 C C . GLN B 1 4 ? 4.355 -23.859 -15.914 1 43.59 4 GLN B C 1
ATOM 806 O O . GLN B 1 4 ? 4.938 -22.938 -16.484 1 43.59 4 GLN B O 1
ATOM 811 N N . CYS B 1 5 ? 3.729 -23.938 -16.984 1 46.88 5 CYS B N 1
ATOM 812 C CA . CYS B 1 5 ? 3.234 -23.484 -18.281 1 46.88 5 CYS B CA 1
ATOM 813 C C . CYS B 1 5 ? 2.445 -22.188 -18.141 1 46.88 5 CYS B C 1
ATOM 815 O O . CYS B 1 5 ? 2.549 -21.297 -18.984 1 46.88 5 CYS B O 1
ATOM 817 N N . ALA B 1 6 ? 1.293 -21.859 -17.609 1 52.84 6 ALA B N 1
ATOM 818 C CA . ALA B 1 6 ? 0.389 -20.719 -17.688 1 52.84 6 ALA B CA 1
ATOM 819 C C . ALA B 1 6 ? 0.679 -19.719 -16.562 1 52.84 6 ALA B C 1
ATOM 821 O O . ALA B 1 6 ? 0.358 -19.984 -15.398 1 52.84 6 ALA B O 1
ATOM 822 N N . VAL B 1 7 ? 1.849 -19.047 -16.469 1 73.69 7 VAL B N 1
ATOM 823 C CA . VAL B 1 7 ? 2.389 -18.328 -15.32 1 73.69 7 VAL B CA 1
ATOM 824 C C . VAL B 1 7 ? 1.4 -17.234 -14.891 1 73.69 7 VAL B C 1
ATOM 826 O O . VAL B 1 7 ? 0.816 -16.547 -15.734 1 73.69 7 VAL B O 1
ATOM 829 N N . MET B 1 8 ? 0.833 -17.5 -13.953 1 89.5 8 MET B N 1
ATOM 830 C CA . MET B 1 8 ? -0.074 -16.531 -13.336 1 89.5 8 MET B CA 1
ATOM 831 C C . MET B 1 8 ? 0.68 -15.602 -12.391 1 89.5 8 MET B C 1
ATOM 833 O O . MET B 1 8 ? 1.7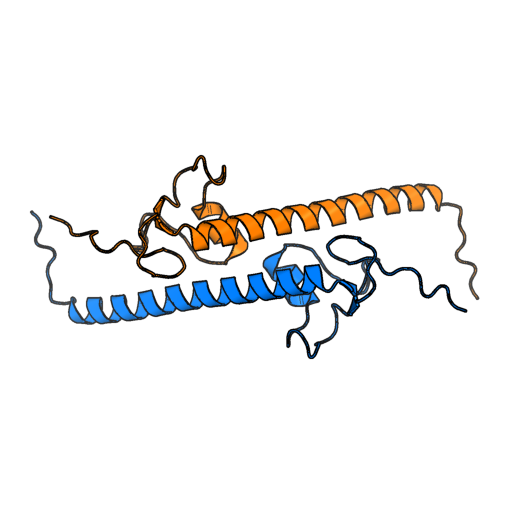37 -15.961 -11.867 1 89.5 8 MET B O 1
ATOM 837 N N . CYS B 1 9 ? 0.209 -14.586 -12.344 1 94.94 9 CYS B N 1
ATOM 838 C CA . CYS B 1 9 ? 0.763 -13.578 -11.453 1 94.94 9 CYS B CA 1
ATOM 839 C C . CYS B 1 9 ? 0.534 -13.953 -9.992 1 94.94 9 CYS B C 1
ATOM 841 O O . CYS B 1 9 ? -0.569 -14.359 -9.617 1 94.94 9 CYS B O 1
ATOM 843 N N . ARG B 1 10 ? 1.514 -13.797 -9.195 1 94.56 10 ARG B N 1
ATOM 844 C CA . ARG B 1 10 ? 1.457 -14.086 -7.766 1 94.56 10 ARG B CA 1
ATOM 845 C C . ARG B 1 10 ? 0.342 -13.297 -7.09 1 94.56 10 ARG B C 1
ATOM 847 O O . ARG B 1 10 ? -0.253 -13.766 -6.117 1 94.56 10 ARG B O 1
ATOM 854 N N . LEU B 1 11 ? 0.038 -12.18 -7.617 1 96.75 11 LEU B N 1
ATOM 855 C CA . LEU B 1 11 ? -0.814 -11.242 -6.891 1 96.75 11 LEU B CA 1
ATOM 856 C C . LEU B 1 11 ? -2.225 -11.234 -7.46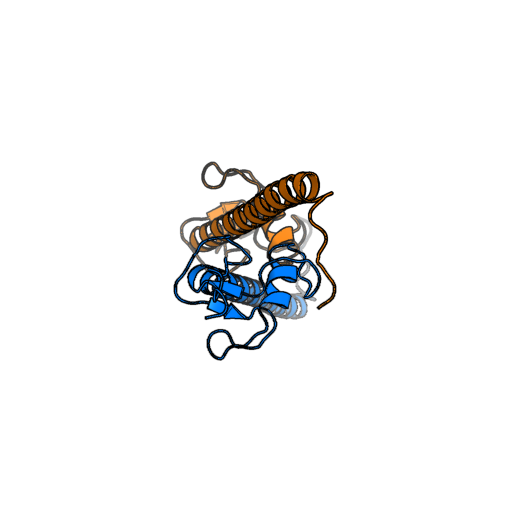9 1 96.75 11 LEU B C 1
ATOM 858 O O . LEU B 1 11 ? -3.201 -11.07 -6.734 1 96.75 11 LEU B O 1
ATOM 862 N N . CYS B 1 12 ? -2.303 -11.367 -8.781 1 95.62 12 CYS B N 1
ATOM 863 C CA . CYS B 1 12 ? -3.629 -11.219 -9.367 1 95.62 12 CYS B CA 1
ATOM 864 C C . CYS B 1 12 ? -4.082 -12.516 -10.031 1 95.62 12 CYS B C 1
ATOM 866 O O . CYS B 1 12 ? -5.23 -12.625 -10.469 1 95.62 12 CYS B O 1
ATOM 868 N N . LEU B 1 13 ? -3.193 -13.406 -10.203 1 92.31 13 LEU B N 1
ATOM 869 C CA . LEU B 1 13 ? -3.463 -14.727 -10.766 1 92.31 13 LEU B CA 1
ATOM 870 C C . LEU B 1 13 ? -3.879 -14.617 -12.234 1 92.31 13 LEU B C 1
ATOM 872 O O . LEU B 1 13 ? -4.473 -15.547 -12.781 1 92.31 13 LEU B O 1
ATOM 876 N N . SER B 1 14 ? -3.604 -13.484 -12.812 1 91.69 14 SER B N 1
ATOM 877 C CA . SER B 1 14 ? -3.902 -13.344 -14.234 1 91.69 14 SER B CA 1
ATOM 878 C C . SER B 1 14 ? -2.752 -13.852 -15.094 1 91.69 14 SER B C 1
ATOM 880 O O . SER B 1 14 ? -1.605 -13.898 -14.648 1 91.69 14 SER B O 1
ATOM 882 N N . LYS B 1 15 ? -3.234 -14.234 -16.266 1 87.56 15 LYS B N 1
ATOM 883 C CA . LYS B 1 15 ? -2.238 -14.57 -17.281 1 87.56 15 LYS B CA 1
ATOM 884 C C . LYS B 1 15 ? -1.83 -13.328 -18.078 1 87.56 15 LYS B C 1
ATOM 886 O O . LYS B 1 15 ? -2.674 -12.5 -18.406 1 87.56 15 LYS B O 1
ATOM 891 N N . ASN B 1 16 ? -0.509 -13.18 -18.094 1 82.62 16 ASN B N 1
ATOM 892 C CA . ASN B 1 16 ? 0.001 -12.016 -18.812 1 82.62 16 ASN B CA 1
ATOM 893 C C . ASN B 1 16 ? 1.195 -12.375 -19.703 1 82.62 16 ASN B C 1
ATOM 895 O O . ASN B 1 16 ? 1.671 -13.516 -19.672 1 82.62 16 ASN B O 1
ATOM 899 N N . ASP B 1 17 ? 1.493 -11.438 -20.5 1 78.44 17 ASP B N 1
ATOM 900 C CA . ASP B 1 17 ? 2.596 -11.664 -21.422 1 78.44 17 ASP B CA 1
ATOM 901 C C . ASP B 1 17 ? 3.936 -11.32 -20.781 1 78.44 17 ASP B C 1
ATOM 903 O O . ASP B 1 17 ? 4.977 -11.844 -21.188 1 78.44 17 ASP B O 1
ATOM 907 N N . CYS B 1 18 ? 3.951 -10.391 -19.922 1 85.69 18 CYS B N 1
ATOM 908 C CA . CYS B 1 18 ? 5.195 -9.93 -19.312 1 85.69 18 CYS B CA 1
ATOM 909 C C . CYS B 1 18 ? 5.199 -10.188 -17.812 1 85.69 18 CYS B C 1
ATOM 911 O O . CYS B 1 18 ? 4.305 -9.734 -17.109 1 85.69 18 CYS B O 1
ATOM 913 N N . PHE B 1 19 ? 6.234 -11.039 -17.422 1 90.94 19 PHE B N 1
ATOM 914 C CA . PHE B 1 19 ? 6.359 -11.375 -16.016 1 90.94 19 PHE B CA 1
ATOM 915 C C . PHE B 1 19 ? 7.75 -11.023 -15.492 1 90.94 19 PHE B C 1
ATOM 917 O O . PHE B 1 19 ? 8.703 -10.945 -16.266 1 90.94 19 PHE B O 1
ATOM 924 N N . PHE B 1 20 ? 7.766 -10.82 -14.164 1 93.56 20 PHE B N 1
ATOM 925 C CA . PHE B 1 20 ? 9.016 -10.57 -13.461 1 93.56 20 PHE B CA 1
ATOM 926 C C . PHE B 1 20 ? 9.148 -11.492 -12.25 1 93.56 20 PHE B C 1
ATOM 928 O O . PHE B 1 20 ? 8.172 -11.742 -11.547 1 93.56 20 PHE B O 1
ATOM 935 N N . SER B 1 21 ? 10.352 -11.992 -12.047 1 94.81 21 SER B N 1
ATOM 936 C CA . SER B 1 21 ? 10.578 -12.781 -10.844 1 94.81 21 SER B CA 1
ATOM 937 C C . SER B 1 21 ? 10.375 -11.945 -9.586 1 94.81 21 SER B C 1
ATOM 939 O O . SER B 1 21 ? 10.82 -10.797 -9.523 1 94.81 21 SER B O 1
ATOM 941 N N . ILE B 1 22 ? 9.75 -12.5 -8.617 1 96.38 22 ILE B N 1
ATOM 942 C CA . ILE B 1 22 ? 9.523 -11.742 -7.395 1 96.38 22 ILE B CA 1
ATOM 943 C C . ILE B 1 22 ? 10.695 -11.938 -6.438 1 96.38 22 ILE B C 1
ATOM 945 O O . ILE B 1 22 ? 10.805 -11.242 -5.426 1 96.38 22 ILE B O 1
ATOM 949 N N . PHE B 1 23 ? 11.68 -12.867 -6.766 1 96.62 23 PHE B N 1
ATOM 950 C CA . PHE B 1 23 ? 12.758 -13.188 -5.84 1 96.62 23 PHE B CA 1
ATOM 951 C C . PHE B 1 23 ? 14.07 -12.57 -6.301 1 96.62 23 PHE B C 1
ATOM 953 O O . PHE B 1 23 ? 15.109 -12.781 -5.676 1 96.62 23 PHE B O 1
ATOM 960 N N . LEU B 1 24 ? 13.945 -11.805 -7.402 1 96 24 LEU B N 1
ATOM 961 C CA . LEU B 1 24 ? 15.133 -11.148 -7.934 1 96 24 LEU B CA 1
ATOM 962 C C . LEU B 1 24 ? 14.906 -9.656 -8.102 1 96 24 LEU B C 1
ATOM 964 O O . LEU B 1 24 ? 13.766 -9.211 -8.281 1 96 24 LEU B O 1
ATOM 968 N N . VAL B 1 25 ? 16.078 -8.867 -7.996 1 94.56 25 VAL B N 1
ATOM 969 C CA . VAL B 1 25 ? 16.031 -7.441 -8.32 1 94.56 25 VAL B CA 1
ATOM 970 C C . VAL B 1 25 ? 15.867 -7.258 -9.828 1 94.56 25 VAL B C 1
ATOM 972 O O . VAL B 1 25 ? 16.547 -7.918 -10.609 1 94.56 25 VAL B O 1
ATOM 975 N N . ASN B 1 26 ? 14.867 -6.453 -10.18 1 89 26 ASN B N 1
ATOM 976 C CA . ASN B 1 26 ? 14.672 -6.117 -11.586 1 89 26 ASN B CA 1
ATOM 977 C C . ASN B 1 26 ? 15.039 -4.664 -11.867 1 89 26 ASN B C 1
ATOM 979 O O . ASN B 1 26 ? 14.891 -3.799 -11.008 1 89 26 ASN B O 1
ATOM 983 N N . LYS B 1 27 ? 15.633 -4.562 -13.062 1 89.56 27 LYS B N 1
ATOM 984 C CA . LYS B 1 27 ? 16.062 -3.23 -13.492 1 89.56 27 LYS B CA 1
ATOM 985 C C . LYS B 1 27 ? 14.883 -2.26 -13.516 1 89.56 27 LYS B C 1
ATOM 987 O O . LYS B 1 27 ? 15.062 -1.053 -13.336 1 89.56 27 LYS B O 1
ATOM 992 N N . LYS B 1 28 ? 13.672 -2.789 -13.578 1 90.31 28 LYS B N 1
ATOM 993 C CA . LYS B 1 28 ? 12.477 -1.963 -13.711 1 90.31 28 LYS B CA 1
ATOM 994 C C . LYS B 1 28 ? 12.141 -1.278 -12.391 1 90.31 28 LYS B C 1
ATOM 996 O O . LYS B 1 28 ? 11.758 -0.108 -12.367 1 90.31 28 LYS B O 1
ATOM 1001 N N . CYS B 1 29 ? 12.297 -1.951 -11.203 1 94 29 CYS B N 1
ATOM 1002 C CA . CYS B 1 29 ? 11.812 -1.394 -9.945 1 94 29 CYS B CA 1
ATOM 1003 C C . CYS B 1 29 ? 12.961 -1.155 -8.977 1 94 29 CYS B C 1
ATOM 1005 O O . CYS B 1 29 ? 12.859 -0.325 -8.07 1 94 29 CYS B O 1
ATOM 1007 N N . GLY B 1 30 ? 14.047 -1.878 -9.117 1 96.5 30 GLY B N 1
ATOM 1008 C CA . GLY B 1 30 ? 15.227 -1.605 -8.305 1 96.5 30 GLY B CA 1
ATOM 1009 C C . GLY B 1 30 ? 15.164 -2.229 -6.926 1 96.5 30 GLY B C 1
ATOM 1010 O O . GLY B 1 30 ? 15.875 -1.8 -6.012 1 96.5 30 GLY B O 1
ATOM 1011 N N . TYR B 1 31 ? 14.211 -3.107 -6.684 1 97.56 31 TYR B N 1
ATOM 1012 C CA . TYR B 1 31 ? 14.078 -3.791 -5.402 1 97.56 31 TYR B CA 1
ATOM 1013 C C . TYR B 1 31 ? 13.586 -5.219 -5.59 1 97.56 31 TYR B C 1
ATOM 1015 O O . TYR B 1 31 ? 13.289 -5.637 -6.715 1 97.56 31 TYR B O 1
ATOM 1023 N N . ILE B 1 32 ? 13.617 -6.078 -4.598 1 97.75 32 ILE B N 1
ATOM 1024 C CA . ILE B 1 32 ? 13.094 -7.441 -4.594 1 97.75 32 ILE B CA 1
ATOM 1025 C C . ILE B 1 32 ? 11.609 -7.422 -4.25 1 97.75 32 ILE B C 1
ATOM 1027 O O . ILE B 1 32 ? 11.234 -7.176 -3.102 1 97.75 32 ILE B O 1
ATOM 1031 N N . PRO B 1 33 ? 10.766 -7.711 -5.18 1 97.75 33 PRO B N 1
ATOM 1032 C CA . PRO B 1 33 ? 9.32 -7.586 -4.973 1 97.75 33 PRO B CA 1
ATOM 1033 C C . PRO B 1 33 ? 8.812 -8.438 -3.812 1 97.75 33 PRO B C 1
ATOM 1035 O O . PRO B 1 33 ? 7.906 -8.023 -3.084 1 97.75 33 PRO B O 1
ATOM 1038 N N . ALA B 1 34 ? 9.406 -9.625 -3.588 1 97.62 34 ALA B N 1
ATOM 1039 C CA . ALA B 1 34 ? 8.938 -10.523 -2.535 1 97.62 34 ALA B CA 1
ATOM 1040 C C . ALA B 1 34 ? 8.961 -9.836 -1.175 1 97.62 34 ALA B C 1
ATOM 1042 O O . ALA B 1 34 ? 8.039 -10.008 -0.372 1 97.62 34 ALA B O 1
ATOM 1043 N N . ILE B 1 35 ? 9.961 -9.031 -0.936 1 97 35 ILE B N 1
ATOM 1044 C CA . ILE B 1 35 ? 10.102 -8.32 0.33 1 97 35 ILE B CA 1
ATOM 1045 C C . ILE B 1 35 ? 8.992 -7.273 0.46 1 97 35 ILE B C 1
ATOM 1047 O O . ILE B 1 35 ? 8.336 -7.184 1.501 1 97 35 ILE B O 1
ATOM 1051 N N . VAL B 1 36 ? 8.727 -6.559 -0.637 1 97.38 36 VAL B N 1
ATOM 1052 C CA . VAL B 1 36 ? 7.762 -5.461 -0.632 1 97.38 36 VAL B CA 1
ATOM 1053 C C . VAL B 1 36 ? 6.344 -6.016 -0.554 1 97.38 36 VAL B C 1
ATOM 1055 O O . VAL B 1 36 ? 5.484 -5.453 0.13 1 97.38 36 VAL B O 1
ATOM 1058 N N . ILE B 1 37 ? 6.098 -7.094 -1.161 1 98.31 37 ILE B N 1
ATOM 1059 C CA . ILE B 1 37 ? 4.793 -7.746 -1.115 1 98.31 37 ILE B CA 1
ATOM 1060 C C . ILE B 1 37 ? 4.457 -8.133 0.324 1 98.31 37 ILE B C 1
ATOM 1062 O O . ILE B 1 37 ? 3.363 -7.836 0.812 1 98.31 37 ILE B O 1
ATOM 1066 N N . SER B 1 38 ? 5.43 -8.742 0.964 1 96.81 38 SER B N 1
ATOM 1067 C CA . SER B 1 38 ? 5.215 -9.18 2.338 1 96.81 38 SER B CA 1
ATOM 1068 C C . SER B 1 38 ? 5.016 -7.992 3.275 1 96.81 38 SER B C 1
ATOM 1070 O O . SER B 1 38 ? 4.184 -8.047 4.184 1 96.81 38 SER B O 1
ATOM 1072 N N . GLU B 1 39 ? 5.676 -6.926 3.066 1 95.31 39 GLU B N 1
ATOM 1073 C CA . GLU B 1 39 ? 5.637 -5.758 3.941 1 95.31 39 GLU B CA 1
ATOM 1074 C C . GLU B 1 39 ? 4.367 -4.941 3.715 1 95.31 39 GLU B C 1
ATOM 1076 O O . GLU B 1 39 ? 3.756 -4.457 4.668 1 95.31 39 GLU B O 1
ATOM 1081 N N . LEU B 1 40 ? 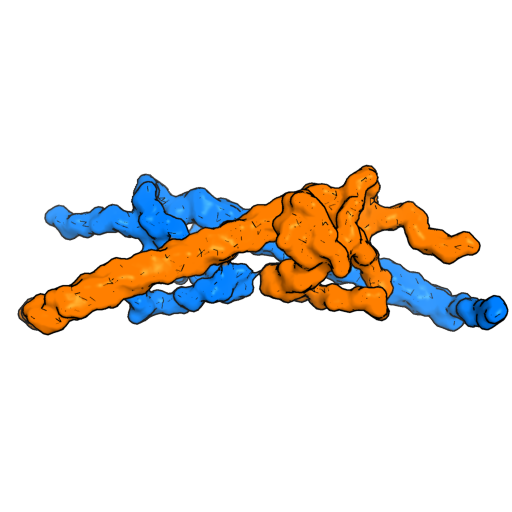3.961 -4.832 2.488 1 96.88 40 LEU B N 1
ATOM 1082 C CA . LEU B 1 40 ? 2.914 -3.867 2.17 1 96.88 40 LEU B CA 1
ATOM 1083 C C . LEU B 1 40 ? 1.562 -4.559 2.029 1 96.88 40 LEU B C 1
ATOM 1085 O O . LEU B 1 40 ? 0.524 -3.969 2.338 1 96.88 40 LEU B O 1
ATOM 1089 N N . LEU B 1 41 ? 1.538 -5.797 1.56 1 97.38 41 LEU B N 1
ATOM 1090 C CA . LEU B 1 41 ? 0.261 -6.402 1.193 1 97.38 41 LEU B CA 1
ATOM 1091 C C . LEU B 1 41 ? -0.132 -7.488 2.189 1 97.38 41 LEU B C 1
ATOM 1093 O O . LEU B 1 41 ? -1.19 -8.109 2.055 1 97.38 41 LEU B O 1
ATOM 1097 N N . ALA B 1 42 ? 0.725 -7.77 3.164 1 93.62 42 ALA B N 1
ATOM 1098 C CA . ALA B 1 42 ? 0.47 -8.82 4.148 1 93.62 42 ALA B CA 1
ATOM 1099 C C . ALA B 1 42 ? 0.275 -10.172 3.471 1 93.62 42 ALA B C 1
ATOM 1101 O O . ALA B 1 42 ? -0.521 -10.992 3.93 1 93.62 42 ALA B O 1
ATOM 1102 N N . VAL B 1 43 ? 0.87 -10.328 2.311 1 95.5 43 VAL B N 1
ATOM 1103 C CA . VAL B 1 43 ? 0.908 -11.609 1.617 1 95.5 43 VAL B CA 1
ATOM 1104 C C . VAL B 1 43 ? 2.221 -12.328 1.928 1 95.5 43 VAL B C 1
ATOM 1106 O O . VAL B 1 43 ? 3.303 -11.789 1.689 1 95.5 43 VAL B O 1
ATOM 1109 N N . GLN B 1 44 ? 2.062 -13.469 2.479 1 93.25 44 GLN B N 1
ATOM 1110 C CA . GLN B 1 44 ? 3.268 -14.234 2.779 1 93.25 44 GLN B CA 1
ATOM 1111 C C . GLN B 1 44 ? 3.854 -14.859 1.515 1 93.25 44 GLN B C 1
ATOM 1113 O O . GLN B 1 44 ? 3.133 -15.484 0.732 1 93.25 44 GLN B O 1
ATOM 1118 N N . VAL B 1 45 ? 5.141 -14.609 1.354 1 95.06 45 VAL B N 1
ATOM 1119 C CA . VAL B 1 45 ? 5.801 -15.117 0.155 1 95.06 45 VAL B CA 1
ATOM 1120 C C . VAL B 1 45 ? 6.996 -15.984 0.549 1 95.06 45 VAL B C 1
ATOM 1122 O O . VAL B 1 45 ? 7.793 -15.594 1.409 1 95.06 45 VAL B O 1
ATOM 1125 N N . SER B 1 46 ? 6.988 -17.141 0.036 1 93.75 46 SER B N 1
ATOM 1126 C CA . SER B 1 46 ? 8.109 -18.062 0.193 1 93.75 46 SER B CA 1
ATOM 1127 C C . SER B 1 46 ? 8.391 -18.828 -1.104 1 93.75 46 SER B C 1
ATOM 1129 O O . SER B 1 46 ? 7.469 -19.141 -1.859 1 93.75 46 SER B O 1
ATOM 1131 N N . GLU B 1 47 ? 9.656 -19.141 -1.281 1 91.94 47 GLU B N 1
ATOM 1132 C CA . GLU B 1 47 ? 10.039 -19.875 -2.482 1 91.94 47 GLU B CA 1
ATOM 1133 C C . GLU B 1 47 ? 9.477 -21.297 -2.461 1 91.94 47 GLU B C 1
ATOM 1135 O O . GLU B 1 47 ? 9.359 -21.938 -3.508 1 91.94 47 GLU B O 1
ATOM 1140 N N . THR B 1 48 ? 9.078 -21.75 -1.312 1 90.81 48 THR B N 1
ATOM 1141 C CA . THR B 1 48 ? 8.68 -23.156 -1.163 1 90.81 48 THR B CA 1
ATOM 1142 C C . THR B 1 48 ? 7.18 -23.266 -0.895 1 90.81 48 THR B C 1
ATOM 1144 O O . THR B 1 48 ? 6.688 -24.328 -0.513 1 90.81 48 THR B O 1
ATOM 1147 N N . ASP B 1 49 ? 6.434 -22.25 -1.165 1 88.31 49 ASP B N 1
ATOM 1148 C CA . ASP B 1 49 ? 5.027 -22.234 -0.778 1 88.31 49 ASP B CA 1
ATOM 1149 C C . ASP B 1 49 ? 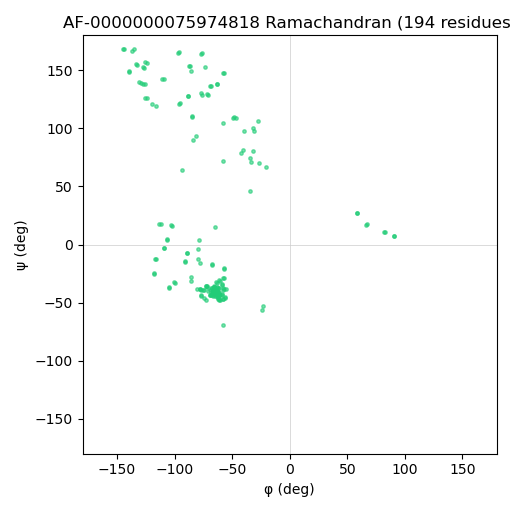4.148 -22.797 -1.894 1 88.31 49 ASP B C 1
ATOM 1151 O O . ASP B 1 49 ? 2.949 -23.016 -1.698 1 88.31 49 ASP B O 1
ATOM 1155 N N . GLY B 1 50 ? 4.641 -22.938 -3.105 1 86.44 50 GLY B N 1
ATOM 1156 C CA . GLY B 1 50 ? 3.881 -23.516 -4.199 1 86.44 50 GLY B CA 1
ATOM 1157 C C . GLY B 1 50 ? 3.105 -22.5 -5.004 1 86.44 50 GLY B C 1
ATOM 1158 O O . GLY B 1 50 ? 2.262 -22.859 -5.824 1 86.44 50 GLY B O 1
ATOM 1159 N N . TYR B 1 51 ? 3.34 -21.219 -4.711 1 89.25 51 TYR B N 1
ATOM 1160 C CA . TYR B 1 51 ? 2.684 -20.141 -5.445 1 89.25 51 TYR B CA 1
ATOM 1161 C C . TYR B 1 51 ? 3.574 -19.625 -6.566 1 89.25 51 TYR B C 1
ATOM 1163 O O . TYR B 1 51 ? 4.77 -19.922 -6.605 1 89.25 51 TYR B O 1
ATOM 1171 N N . PRO B 1 52 ? 2.986 -18.906 -7.418 1 91.31 52 PRO B N 1
ATOM 1172 C CA . PRO B 1 52 ? 3.799 -18.391 -8.523 1 91.31 52 PRO B CA 1
ATOM 1173 C C . PRO B 1 52 ? 4.984 -17.562 -8.047 1 91.31 52 PRO B C 1
ATOM 1175 O O . PRO B 1 52 ? 4.871 -16.828 -7.062 1 91.31 52 PRO B O 1
ATOM 1178 N N . HIS B 1 53 ? 6.035 -17.641 -8.805 1 94.25 53 HIS B N 1
ATOM 1179 C CA . HIS B 1 53 ? 7.254 -16.922 -8.469 1 94.25 53 HIS B CA 1
ATOM 1180 C C . HIS B 1 53 ? 7.414 -15.68 -9.344 1 94.25 53 HIS B C 1
ATOM 1182 O O . HIS B 1 53 ? 8.516 -15.141 -9.469 1 94.25 53 HIS B O 1
ATOM 1188 N N . VAL B 1 54 ? 6.246 -15.312 -9.969 1 93.69 54 VAL B N 1
ATOM 1189 C CA . VAL B 1 54 ? 6.32 -14.211 -10.914 1 93.69 54 VAL B CA 1
ATOM 1190 C C . VAL B 1 54 ? 5.176 -13.234 -10.656 1 93.69 54 VAL B C 1
ATOM 1192 O O . VAL B 1 54 ? 4.18 -13.586 -10.023 1 93.69 54 VAL B O 1
ATOM 1195 N N . ILE B 1 55 ? 5.414 -11.953 -11.07 1 95.31 55 ILE B N 1
ATOM 1196 C CA . ILE B 1 55 ? 4.438 -10.875 -10.969 1 95.31 55 ILE B CA 1
ATOM 1197 C C . ILE B 1 55 ? 4.266 -10.203 -12.328 1 95.31 55 ILE B C 1
ATOM 1199 O O . ILE B 1 55 ? 5.238 -10.016 -13.062 1 95.31 55 ILE B O 1
ATOM 1203 N N . CYS B 1 56 ? 3.062 -9.906 -12.68 1 94.38 56 CYS B N 1
ATOM 1204 C CA . CYS B 1 56 ? 2.803 -9.25 -13.953 1 94.38 56 CYS B CA 1
ATOM 1205 C C . CYS B 1 56 ? 3.17 -7.773 -13.898 1 94.38 56 CYS B C 1
ATOM 1207 O O . CYS B 1 56 ? 3.354 -7.219 -12.82 1 94.38 56 CYS B O 1
ATOM 1209 N N . LEU B 1 57 ? 3.281 -7.156 -15.039 1 94.31 57 LEU B N 1
ATOM 1210 C CA . LEU B 1 57 ? 3.715 -5.766 -15.125 1 94.31 57 LEU B CA 1
ATOM 1211 C C . LEU B 1 57 ? 2.723 -4.84 -14.43 1 94.31 57 LEU B C 1
ATOM 1213 O O . LEU B 1 57 ? 3.121 -3.977 -13.641 1 94.31 57 LEU B O 1
ATOM 1217 N N . PRO B 1 58 ? 1.425 -5.047 -14.578 1 95.94 58 PRO B N 1
ATOM 1218 C CA . PRO B 1 58 ? 0.481 -4.156 -13.898 1 95.94 58 PRO B CA 1
ATOM 1219 C C . PRO B 1 58 ? 0.588 -4.242 -12.375 1 95.94 58 PRO B C 1
ATOM 1221 O O . PRO B 1 58 ? 0.541 -3.215 -11.695 1 95.94 58 PRO B O 1
ATOM 1224 N N . CYS B 1 59 ? 0.791 -5.398 -11.867 1 96.75 59 CYS B N 1
ATOM 1225 C CA . CYS B 1 59 ? 0.915 -5.555 -10.422 1 96.75 59 CYS B CA 1
ATOM 1226 C C . CYS B 1 59 ? 2.24 -4.992 -9.922 1 96.75 59 CYS B C 1
ATOM 1228 O O . CYS B 1 59 ? 2.307 -4.422 -8.828 1 96.75 59 CYS B O 1
ATOM 1230 N N . LEU B 1 60 ? 3.256 -5.164 -10.727 1 97.06 60 LEU B N 1
ATOM 1231 C CA . LEU B 1 60 ? 4.551 -4.605 -10.359 1 97.06 60 LEU B CA 1
ATOM 1232 C C . LEU B 1 60 ? 4.484 -3.084 -10.289 1 97.06 60 LEU B C 1
ATOM 1234 O O . LEU B 1 60 ? 5.027 -2.475 -9.367 1 97.06 60 LEU B O 1
ATOM 1238 N N . ASP B 1 61 ? 3.793 -2.541 -11.203 1 96.88 61 ASP B N 1
ATOM 1239 C CA . ASP B 1 61 ? 3.65 -1.088 -11.227 1 96.88 61 ASP B CA 1
ATOM 1240 C C . ASP B 1 61 ? 2.877 -0.591 -10.008 1 96.88 61 ASP B C 1
ATOM 1242 O O . ASP B 1 61 ? 3.258 0.404 -9.391 1 96.88 61 ASP B O 1
ATOM 1246 N N . LYS B 1 62 ? 1.847 -1.292 -9.695 1 97.88 62 LYS B N 1
ATOM 1247 C CA . LYS B 1 62 ? 1.053 -0.92 -8.523 1 97.88 62 LYS B CA 1
ATOM 1248 C C . LYS B 1 62 ? 1.869 -1.048 -7.242 1 97.88 62 LYS B C 1
ATOM 1250 O O . LYS B 1 62 ? 1.835 -0.16 -6.387 1 97.88 62 LYS B O 1
ATOM 1255 N N . LEU B 1 63 ? 2.627 -2.078 -7.199 1 98.12 63 LEU B N 1
ATOM 1256 C CA . LEU B 1 63 ? 3.471 -2.318 -6.035 1 98.12 63 LEU B CA 1
ATOM 1257 C C . LEU B 1 63 ? 4.512 -1.218 -5.883 1 98.12 63 LEU B C 1
ATOM 1259 O O . LEU B 1 63 ? 4.734 -0.714 -4.777 1 98.12 63 LEU B O 1
ATOM 1263 N N . THR B 1 64 ? 5.074 -0.839 -7.016 1 97.81 64 THR B N 1
ATOM 1264 C CA . THR B 1 64 ? 6.102 0.198 -7.008 1 97.81 64 THR B CA 1
ATOM 1265 C C . THR B 1 64 ? 5.504 1.545 -6.609 1 97.81 64 THR B C 1
ATOM 1267 O O . THR B 1 64 ? 6.113 2.297 -5.844 1 97.81 64 THR B O 1
ATOM 1270 N N . ASP B 1 65 ? 4.293 1.789 -7.07 1 98.19 65 ASP B N 1
ATOM 1271 C CA . ASP B 1 65 ? 3.6 3.021 -6.715 1 98.19 65 ASP B CA 1
ATOM 1272 C C . ASP B 1 65 ? 3.305 3.07 -5.215 1 98.19 65 ASP B C 1
ATOM 1274 O O . ASP B 1 65 ? 3.469 4.113 -4.578 1 98.19 65 ASP B O 1
ATOM 1278 N N . TYR B 1 66 ? 2.865 2.004 -4.723 1 98.06 66 TYR B N 1
ATOM 1279 C CA . TYR B 1 66 ? 2.555 1.916 -3.299 1 98.06 66 TYR B CA 1
ATOM 1280 C C . TYR B 1 66 ? 3.803 2.143 -2.455 1 98.06 66 TYR B C 1
ATOM 1282 O O . TYR B 1 66 ? 3.783 2.928 -1.503 1 98.06 66 TYR B O 1
ATOM 1290 N N . LYS B 1 67 ? 4.852 1.501 -2.818 1 98 67 LYS B N 1
ATOM 1291 C CA . LYS B 1 67 ? 6.121 1.66 -2.111 1 98 67 LYS B CA 1
ATOM 1292 C C . LYS B 1 67 ? 6.57 3.117 -2.115 1 98 67 LYS B C 1
ATOM 1294 O O . LYS B 1 67 ? 6.973 3.65 -1.077 1 98 67 LYS B O 1
ATOM 1299 N N . SER B 1 68 ? 6.512 3.688 -3.215 1 97.75 68 SER B N 1
ATOM 1300 C CA . SER B 1 68 ? 6.93 5.078 -3.373 1 97.75 68 SER B CA 1
ATOM 1301 C C . SER B 1 68 ? 6.062 6.016 -2.537 1 97.75 68 SER B C 1
ATOM 1303 O O . SER B 1 68 ? 6.578 6.918 -1.877 1 97.75 68 SER B O 1
ATOM 1305 N N . PHE B 1 69 ? 4.832 5.77 -2.59 1 98.19 69 PHE B N 1
ATOM 1306 C CA . PHE B 1 69 ? 3.906 6.609 -1.837 1 98.19 69 PHE B CA 1
ATOM 1307 C C . PHE B 1 69 ? 4.164 6.492 -0.34 1 98.19 69 PHE B C 1
ATOM 1309 O O . PHE B 1 69 ? 4.195 7.5 0.37 1 98.19 69 PHE B O 1
ATOM 1316 N N . LYS B 1 70 ? 4.332 5.324 0.111 1 98.06 70 LYS B N 1
ATOM 1317 C CA . LYS B 1 70 ? 4.656 5.117 1.519 1 98.06 70 LYS B CA 1
ATOM 1318 C C . LYS B 1 70 ? 5.914 5.891 1.913 1 98.06 70 LYS B C 1
ATOM 1320 O O . LYS B 1 70 ? 5.93 6.578 2.934 1 98.06 70 LYS B O 1
ATOM 1325 N N . GLU B 1 71 ? 6.891 5.777 1.062 1 97.56 71 GLU B N 1
ATOM 1326 C CA . GLU B 1 71 ? 8.148 6.461 1.347 1 97.56 71 GLU B CA 1
ATOM 1327 C C . GLU B 1 71 ? 7.965 7.973 1.377 1 97.56 71 GLU B C 1
ATOM 1329 O O . GLU B 1 71 ? 8.562 8.664 2.209 1 97.56 71 GLU B O 1
ATOM 1334 N N . GLN B 1 72 ? 7.121 8.484 0.518 1 97.69 72 GLN B N 1
ATOM 1335 C CA . GLN B 1 72 ? 6.844 9.914 0.463 1 97.69 72 GLN B CA 1
ATOM 1336 C C . GLN B 1 72 ? 6.121 10.383 1.722 1 97.69 72 GLN B C 1
ATOM 1338 O O . GLN B 1 72 ? 6.406 11.461 2.244 1 97.69 72 GLN B O 1
ATOM 1343 N N . CYS B 1 73 ? 5.223 9.602 2.176 1 97.88 73 CYS B N 1
ATOM 1344 C CA . CYS B 1 73 ? 4.473 9.953 3.377 1 97.88 73 CYS B CA 1
ATOM 1345 C C . CYS B 1 73 ? 5.379 9.961 4.602 1 97.88 73 CYS B C 1
ATOM 1347 O O . CYS B 1 73 ? 5.285 10.852 5.445 1 97.88 73 CYS B O 1
ATOM 1349 N N . LEU B 1 74 ? 6.281 8.977 4.691 1 97.19 74 LEU B N 1
ATOM 1350 C CA . LEU B 1 74 ? 7.227 8.914 5.805 1 97.19 74 LEU B CA 1
ATOM 1351 C C . LEU B 1 74 ? 8.188 10.094 5.773 1 97.19 74 LEU B C 1
ATOM 1353 O O . LEU B 1 74 ? 8.523 10.656 6.82 1 97.19 74 LEU B O 1
ATOM 1357 N N . ALA B 1 75 ? 8.531 10.453 4.602 1 96.88 75 ALA B N 1
ATOM 1358 C CA . ALA B 1 75 ? 9.398 11.617 4.449 1 96.88 75 ALA B CA 1
ATOM 1359 C C . ALA B 1 75 ? 8.688 12.898 4.879 1 96.88 75 ALA B C 1
ATOM 1361 O O . ALA B 1 75 ? 9.273 13.75 5.543 1 96.88 75 ALA B O 1
ATOM 1362 N N . ALA B 1 76 ? 7.43 13.016 4.457 1 95.19 76 ALA B N 1
ATOM 1363 C CA . ALA B 1 76 ? 6.637 14.18 4.844 1 95.19 76 ALA B CA 1
ATOM 1364 C C . ALA B 1 76 ? 6.516 14.289 6.359 1 95.19 76 ALA B C 1
ATOM 1366 O O . ALA B 1 76 ? 6.676 15.367 6.93 1 95.19 76 ALA B O 1
ATOM 1367 N N . ARG B 1 77 ? 6.281 13.203 7.016 1 94.06 77 ARG B N 1
ATOM 1368 C CA . ARG B 1 77 ? 6.207 13.172 8.469 1 94.06 77 ARG B CA 1
ATOM 1369 C C . ARG B 1 77 ? 7.523 13.602 9.102 1 94.06 77 ARG B C 1
ATOM 1371 O O . ARG B 1 77 ? 7.535 14.375 10.062 1 94.06 77 ARG B O 1
ATOM 1378 N N . SER B 1 78 ? 8.57 13.117 8.531 1 94.62 78 SER B N 1
ATOM 1379 C CA . SER B 1 78 ? 9.891 13.484 9.031 1 94.62 78 SER B CA 1
ATOM 1380 C C . SER B 1 78 ? 10.141 14.984 8.914 1 94.62 78 SER B C 1
ATOM 1382 O O . SER B 1 78 ? 10.68 15.609 9.828 1 94.62 78 SER B O 1
ATOM 1384 N N . ASN B 1 79 ? 9.789 15.586 7.816 1 92.19 79 ASN B N 1
ATOM 1385 C CA . ASN B 1 79 ? 9.914 17.031 7.59 1 92.19 79 ASN B CA 1
ATOM 1386 C C . ASN B 1 79 ? 9.078 17.828 8.578 1 92.19 79 ASN B C 1
ATOM 1388 O O . ASN B 1 79 ? 9.523 18.859 9.086 1 92.19 79 ASN B O 1
ATOM 1392 N N . PHE B 1 80 ? 7.93 17.312 8.797 1 90.38 80 PHE B N 1
ATOM 1393 C CA . PHE B 1 80 ? 7.055 17.969 9.766 1 90.38 80 PHE B CA 1
ATOM 1394 C C . PHE B 1 80 ? 7.688 17.969 11.148 1 90.38 80 PHE B C 1
ATOM 1396 O O . PHE B 1 80 ? 7.699 19 11.828 1 90.38 80 PHE B O 1
ATOM 1403 N N . ASP B 1 81 ? 8.242 16.953 11.625 1 90.69 81 ASP B N 1
ATOM 1404 C CA . ASP B 1 81 ? 8.898 16.812 12.922 1 90.69 81 ASP B CA 1
ATOM 1405 C C . ASP B 1 81 ? 10.094 17.75 13.039 1 90.69 81 ASP B C 1
ATOM 1407 O O . ASP B 1 81 ? 10.312 18.359 14.094 1 90.69 81 ASP B O 1
ATOM 1411 N N . LYS B 1 82 ? 10.734 17.891 12.023 1 89.75 82 LYS B N 1
ATOM 1412 C CA . LYS B 1 82 ? 11.898 18.766 12.016 1 89.75 82 LYS B CA 1
ATOM 1413 C C . LYS B 1 82 ? 11.477 20.234 12.164 1 89.75 82 LYS B C 1
ATOM 1415 O O . LYS B 1 82 ? 12.125 21 12.883 1 89.75 82 LYS B O 1
ATOM 1420 N N . SER B 1 83 ? 10.477 20.578 11.469 1 84.69 83 SER B N 1
ATOM 1421 C CA . SER B 1 83 ? 9.992 21.953 11.516 1 84.69 83 SER B CA 1
ATOM 1422 C C . SER B 1 83 ? 9.422 22.297 12.891 1 84.69 83 SER B C 1
ATOM 1424 O O . SER B 1 83 ? 9.656 23.391 13.414 1 84.69 83 SER B O 1
ATOM 1426 N N . PHE B 1 84 ? 8.734 21.344 13.438 1 76.38 84 PHE B N 1
ATOM 1427 C CA . PHE B 1 84 ? 8.094 21.578 14.727 1 76.38 84 PHE B CA 1
ATOM 1428 C C . PHE B 1 84 ? 9.117 21.516 15.859 1 76.38 84 PHE B C 1
ATOM 1430 O O . PHE B 1 84 ? 9.047 22.312 16.797 1 76.38 84 PHE B O 1
ATOM 1437 N N . ASN B 1 85 ? 9.93 20.594 15.781 1 74 85 ASN B N 1
ATOM 1438 C CA . ASN B 1 85 ? 10.984 20.516 16.781 1 74 85 ASN B CA 1
ATOM 1439 C C . ASN B 1 85 ? 11.914 21.719 16.719 1 74 85 ASN B C 1
ATOM 1441 O O . ASN B 1 85 ? 12.438 22.172 17.734 1 74 85 ASN B O 1
ATOM 1445 N N . SER B 1 86 ? 12.055 22.172 15.586 1 67.06 86 SER B N 1
ATOM 1446 C CA . SER B 1 86 ? 12.859 23.391 15.445 1 67.06 86 SER B CA 1
ATOM 1447 C C . SER B 1 86 ? 12.141 24.594 16.047 1 67.06 86 SER B C 1
ATOM 1449 O O . SER B 1 86 ? 12.773 25.453 16.672 1 67.06 86 SER B O 1
ATOM 1451 N N . SER B 1 87 ? 10.859 24.578 15.82 1 59.22 87 SER B N 1
ATOM 1452 C CA . SER B 1 87 ? 10.078 25.688 16.359 1 59.22 87 SER B CA 1
ATOM 1453 C C . SER B 1 87 ? 9.93 25.578 17.875 1 59.22 87 SER B C 1
ATOM 1455 O O . SER B 1 87 ? 9.945 26.594 18.578 1 59.22 87 SER B O 1
ATOM 1457 N N . SER B 1 88 ? 9.57 24.375 18.312 1 58.16 88 SER B N 1
ATOM 1458 C CA . SER B 1 88 ? 9.492 24.203 19.75 1 58.16 88 SER B CA 1
ATOM 1459 C C . SER B 1 88 ? 10.812 24.578 20.422 1 58.16 88 SER B C 1
ATOM 1461 O O . SER B 1 88 ? 10.82 25.078 21.547 1 58.16 88 SER B O 1
ATOM 1463 N N . LEU B 1 89 ? 11.898 24.266 19.828 1 50.88 89 LEU B N 1
ATOM 1464 C CA . LEU B 1 89 ? 13.164 24.766 20.359 1 50.88 89 LEU B CA 1
ATOM 1465 C C . LEU B 1 89 ? 13.195 26.281 20.328 1 50.88 89 LEU B C 1
ATOM 1467 O O . LEU B 1 89 ? 13.805 26.922 21.203 1 50.88 89 LEU B O 1
ATOM 1471 N N . LEU B 1 90 ? 12.523 26.781 19.375 1 46.53 90 LEU B N 1
ATOM 1472 C CA . LEU B 1 90 ? 12.43 28.234 19.422 1 46.53 90 LEU B CA 1
ATOM 1473 C C . LEU B 1 90 ? 11.359 28.672 20.406 1 46.53 90 LEU B C 1
ATOM 1475 O O . LEU B 1 90 ? 11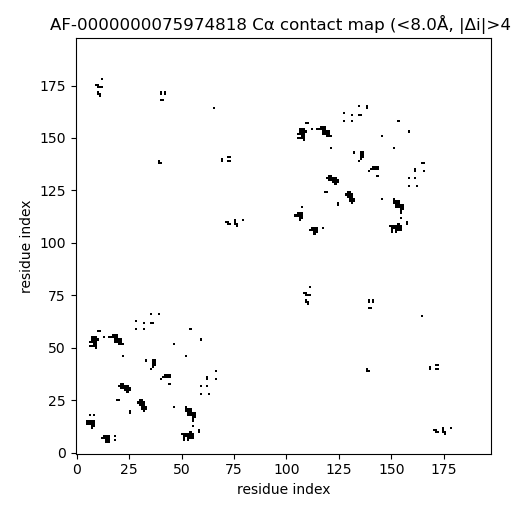.438 29.781 20.969 1 46.53 90 LEU B O 1
ATOM 1479 N N . GLN B 1 91 ? 10.172 27.875 20.438 1 44.5 91 GLN B N 1
ATOM 1480 C CA . GLN B 1 91 ? 9.133 28.25 21.375 1 44.5 91 GLN B CA 1
ATOM 1481 C C . GLN B 1 91 ? 9.477 27.781 22.797 1 44.5 91 GLN B C 1
ATOM 1483 O O . GLN B 1 91 ? 8.617 27.797 23.688 1 44.5 91 GLN B O 1
ATOM 1488 N N . GLY B 1 92 ? 10.336 27.281 23.297 1 41.84 92 GLY B N 1
ATOM 1489 C CA . GLY B 1 92 ? 10.703 27.375 24.688 1 41.84 92 GLY B CA 1
ATOM 1490 C C . GLY B 1 92 ? 10.188 28.641 25.344 1 41.84 92 GLY B C 1
ATOM 1491 O O . GLY B 1 92 ? 9.719 28.625 26.484 1 41.84 92 GLY B O 1
ATOM 1492 N N . THR B 1 93 ? 10.391 29.922 24.984 1 37.72 93 THR B N 1
ATOM 1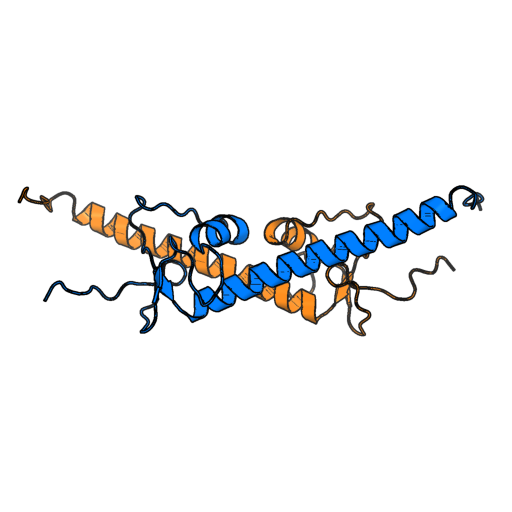493 C CA . THR B 1 93 ? 9.852 31.094 25.656 1 37.72 93 THR B CA 1
ATOM 1494 C C . THR B 1 93 ? 8.398 31.328 25.266 1 37.72 93 THR B C 1
ATOM 1496 O O . THR B 1 93 ? 7.832 32.375 25.547 1 37.72 93 THR B O 1
ATOM 1499 N N . VAL B 1 94 ? 7.684 30.797 24.297 1 43.06 94 VAL B N 1
ATOM 1500 C CA . VAL B 1 94 ? 6.32 31.234 24.016 1 43.06 94 VAL B CA 1
ATOM 1501 C C . VAL B 1 94 ? 5.352 30.562 24.984 1 43.06 94 VAL B C 1
ATOM 1503 O O . VAL B 1 94 ? 5.285 29.328 25.047 1 43.06 94 VAL B O 1
ATOM 1506 N N . ARG B 1 95 ? 4.934 31.078 26.141 1 39.81 95 ARG B N 1
ATOM 1507 C CA . ARG B 1 95 ? 3.932 31.125 27.203 1 39.81 95 ARG B CA 1
ATOM 1508 C C . ARG B 1 95 ? 2.531 30.906 26.641 1 39.81 95 ARG B C 1
ATOM 1510 O O . ARG B 1 95 ? 2.018 31.734 25.891 1 39.81 95 ARG B O 1
ATOM 1517 N N . VAL B 1 96 ? 1.863 29.859 26.188 1 38.09 96 VAL B N 1
ATOM 1518 C CA . VAL B 1 96 ? 0.417 29.719 26.062 1 38.09 96 VAL B CA 1
ATOM 1519 C C . VAL B 1 96 ? -0.274 30.328 27.281 1 38.09 96 VAL B C 1
ATOM 1521 O O . VAL B 1 96 ? -0.112 29.844 28.391 1 38.09 96 VAL B O 1
ATOM 1524 N N . LEU B 1 97 ? -0.48 31.578 27.391 1 32.09 97 LEU B N 1
ATOM 1525 C CA . LEU B 1 97 ? -1.232 32.344 28.391 1 32.09 97 LEU B CA 1
ATOM 1526 C C . LEU B 1 97 ? -2.605 31.719 28.609 1 32.09 97 LEU B C 1
ATOM 1528 O O . LEU B 1 97 ? -3.273 31.312 27.656 1 32.09 97 LEU B O 1
ATOM 1532 N N . PRO B 1 98 ? -2.945 31.062 29.766 1 37.72 98 PRO B N 1
ATOM 1533 C CA . PRO B 1 98 ? -4.281 30.719 30.266 1 37.72 98 PRO B CA 1
ATOM 1534 C C . PRO B 1 98 ? -5.344 31.734 29.844 1 37.72 98 PRO B C 1
ATOM 1536 O O . PRO B 1 98 ? -5.133 32.938 30 1 37.72 98 PRO B O 1
ATOM 1539 N N . ILE B 1 99 ? -6.16 31.484 28.734 1 30.08 99 ILE B N 1
ATOM 1540 C CA . ILE B 1 99 ? -7.324 32.344 28.859 1 30.08 99 ILE B CA 1
ATOM 1541 C C . ILE B 1 99 ? -8.047 32.062 30.172 1 30.08 99 ILE B C 1
ATOM 1543 O O . ILE B 1 99 ? -8.234 30.891 30.531 1 30.08 99 ILE B O 1
#

Organism: Ladona fulva (NCBI:txid123851)

Radius of gyration: 22.63 Å; Cα contacts (8 Å, |Δi|>4): 217; chains: 2; bounding box: 35×77×52 Å

pLDDT: mean 83.01, std 21.49, range [21.72, 98.31]

Solvent-accessible surface area (backbone atoms only — not comparable to full-atom values): 11657 Å² total; per-residue (Å²): 126,76,76,79,60,84,60,32,15,53,46,68,60,44,78,64,91,51,72,38,57,28,88,40,72,38,92,89,77,71,48,44,47,45,60,52,39,37,72,60,49,73,41,89,74,58,96,82,69,82,61,55,64,28,33,28,58,71,57,49,51,52,51,51,48,50,52,51,49,34,53,48,30,54,48,36,48,52,53,49,50,51,55,47,53,52,43,47,68,63,37,70,79,64,72,85,69,83,128,127,86,75,81,74,82,61,30,16,52,46,68,59,44,78,65,91,52,73,40,57,27,86,39,72,38,93,88,78,71,46,43,46,44,61,51,40,35,72,59,50,73,41,89,71,57,95,83,69,81,61,56,64,27,32,28,58,70,59,48,51,52,51,52,50,50,52,50,49,35,53,48,30,54,49,35,47,52,52,50,50,51,54,47,53,53,41,48,68,63,39,71,78,66,74,83,72,82,127

Foldseek 3Di:
DPCPPQQAAQPPRDRDDDKDFQQDQDPVQRDRNQVLCCVPVVDHDDPPPPGGRIHGPVVVVVSSVVVVVVVVVVVVVVVVCVVVVVVVVVVPVVPPPDD/DPCPDQQAAQVPRDGDDDKDFQQDQDPVQRDRNQVLCCVPVVDHDDPPPPGGRIHHPVVVVVSSVSVVVVVVVVVVVVVVCVVVVVVVVVVPVVPPPDD

InterPro domains:
  IPR012934 Zinc finger, AD-type [PF07776] (8-81)
  IPR012934 Zinc finger, AD-type [PS51915] (7-83)
  IPR012934 Zinc finger, AD-type [SM00868] (8-83)

Nearest PDB structures (foldseek):
  7pok-assembly1_A  TM=8.728E-01  e=1.895E-04  Drosophila melanogaster
  7pok-assembly1_C  TM=8.899E-01  e=4.629E-04  Drosophila melanogaster
  7pok-assembly1_B  TM=8.723E-01  e=4.958E-04  Drosophila melanogaster
  7pok-assembly1_D  TM=8.611E-01  e=4.321E-04  Drosophila melanogaster
  7ppp-assembly1_A  TM=6.650E-01  e=4.621E-02  Oryctolagus cuniculus

Sequence (198 aa):
MEFQCAVMCRLCLSKNDCFFSIFLVNKKCGYIPAIVISELLAVQVSETDGYPHVICLPCLDKLTDYKSFKEQCLAARSNFDKSFNSSSLLQGTVRVLPIMEFQCAVMCRLCLSKNDCFFSIFLVNKKCGYIPAIVISELLAVQVSETDGYPHVICLPCLDKLTDYKSFKEQCLAARSNFDKSFNSSSLLQGTVRVLPI

Secondary structure (DSSP, 8-state):
-------B-TTT--B-S-EEESSS--TTTSS-HHHHHHHHH-----TTSSS-SEEEHHHHHHHHHHHHHHHHHHHHHHHHHHHHHHHHHHHTT------/-----S-B-TTT--B-S-EEESSS--TTTSS-HHHHHHHHH-----TTSSS-SEEEHHHHHHHHHHHHHHHHHHHHHHHHHHHHHHHHHHHTT------